Protein AF-A0A933JYC2-F1 (afdb_monomer)

Structure (mmCIF, N/CA/C/O backbone):
data_AF-A0A933JYC2-F1
#
_entry.id   AF-A0A933JYC2-F1
#
loop_
_atom_site.group_PDB
_atom_site.id
_atom_site.type_symbol
_atom_site.label_atom_id
_atom_site.label_alt_id
_atom_site.label_comp_id
_atom_site.label_asym_id
_atom_site.label_entity_id
_atom_site.label_seq_id
_atom_site.pdbx_PDB_ins_code
_atom_site.Cartn_x
_atom_site.Cartn_y
_atom_site.Cartn_z
_atom_site.occupancy
_atom_site.B_iso_or_equiv
_atom_site.auth_seq_id
_atom_site.auth_comp_id
_atom_site.auth_asym_id
_atom_site.auth_atom_id
_atom_site.pdbx_PDB_model_num
ATOM 1 N N . MET A 1 1 ? -39.445 -24.862 104.321 1.00 50.50 1 MET A N 1
ATOM 2 C CA . MET A 1 1 ? -39.604 -24.538 102.884 1.00 50.50 1 MET A CA 1
ATOM 3 C C . MET A 1 1 ? -39.993 -25.811 102.144 1.00 50.50 1 MET A C 1
ATOM 5 O O . MET A 1 1 ? -39.259 -26.783 102.239 1.00 50.50 1 MET A O 1
ATOM 9 N N . LYS A 1 2 ? -41.167 -25.860 101.496 1.00 53.47 2 LYS A N 1
ATOM 10 C CA . LYS A 1 2 ? -41.565 -27.018 100.673 1.00 53.47 2 LYS A CA 1
ATOM 11 C C . LYS A 1 2 ? -40.762 -26.990 99.362 1.00 53.47 2 LYS A C 1
ATOM 13 O O . LYS A 1 2 ? -40.695 -25.917 98.762 1.00 53.47 2 LYS A O 1
ATOM 18 N N . PRO A 1 3 ? -40.160 -28.108 98.917 1.00 58.06 3 PRO A N 1
ATOM 19 C CA . PRO A 1 3 ? -39.409 -28.131 97.672 1.00 58.06 3 PRO A CA 1
ATOM 20 C C . PRO A 1 3 ? -40.370 -27.879 96.510 1.00 58.06 3 PRO A C 1
ATOM 22 O O . PRO A 1 3 ? -41.393 -28.551 96.368 1.00 58.06 3 PRO A O 1
ATOM 25 N N . PHE A 1 4 ? -40.056 -26.869 95.705 1.00 58.75 4 PHE A N 1
ATOM 26 C CA . PHE A 1 4 ? -40.797 -26.561 94.491 1.00 58.75 4 PHE A CA 1
ATOM 27 C C . PHE A 1 4 ? -40.746 -27.797 93.577 1.00 58.75 4 PHE A C 1
ATOM 29 O O . PHE A 1 4 ? -39.669 -28.300 93.258 1.00 58.75 4 PHE A O 1
ATOM 36 N N . SER A 1 5 ? -41.905 -28.353 93.219 1.00 60.62 5 SER A N 1
ATOM 37 C CA . SER A 1 5 ? -41.978 -29.605 92.458 1.00 60.62 5 SER A CA 1
ATOM 38 C C . SER A 1 5 ? -41.395 -29.405 91.056 1.00 60.62 5 SER A C 1
ATOM 40 O O . SER A 1 5 ? -42.004 -28.752 90.209 1.00 60.62 5 SER A O 1
ATOM 42 N N . SER A 1 6 ? -40.228 -30.004 90.798 1.00 63.38 6 SER A N 1
ATOM 43 C CA . SER A 1 6 ? -39.510 -29.987 89.508 1.00 63.38 6 SER A CA 1
ATOM 44 C C . SER A 1 6 ? -40.408 -30.336 88.305 1.00 63.38 6 SER A C 1
ATOM 46 O O . SER A 1 6 ? -40.263 -29.782 87.214 1.00 63.38 6 SER A O 1
ATOM 48 N N . LYS A 1 7 ? -41.434 -31.171 88.520 1.00 69.00 7 LYS A N 1
ATOM 49 C CA . LYS A 1 7 ? -42.402 -31.556 87.482 1.00 69.00 7 LYS A CA 1
ATOM 50 C C . LYS A 1 7 ? -43.287 -30.393 87.016 1.00 69.00 7 LYS A C 1
ATOM 52 O O . LYS A 1 7 ? -43.691 -30.387 85.857 1.00 69.00 7 LYS A O 1
ATOM 57 N N . ILE A 1 8 ? -43.583 -29.429 87.891 1.00 71.31 8 ILE A N 1
ATOM 58 C CA . ILE A 1 8 ? -44.356 -28.223 87.548 1.00 71.31 8 ILE A CA 1
ATOM 59 C C . ILE A 1 8 ? -43.475 -27.251 86.755 1.00 71.31 8 ILE A C 1
ATOM 61 O O . ILE A 1 8 ? -43.919 -26.702 85.750 1.00 71.31 8 ILE A O 1
ATOM 65 N N . PHE A 1 9 ?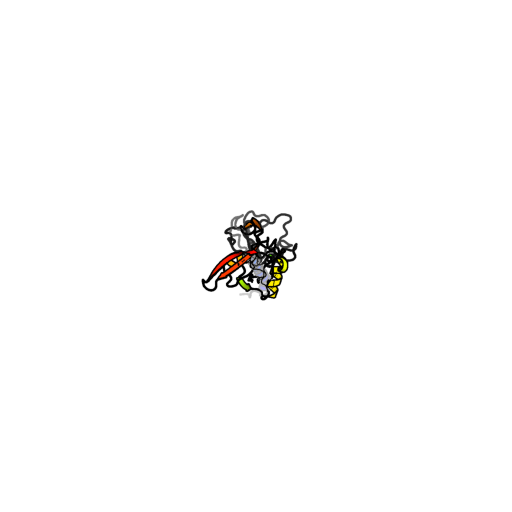 -42.207 -27.101 87.145 1.00 71.19 9 PHE A N 1
ATOM 66 C CA . PHE A 1 9 ? -41.263 -26.216 86.460 1.00 71.19 9 PHE A CA 1
ATOM 67 C C . PHE A 1 9 ? -41.015 -26.649 85.003 1.00 71.19 9 PHE A C 1
ATOM 69 O O . PHE A 1 9 ? -41.127 -25.839 84.088 1.00 71.19 9 PHE A O 1
ATOM 76 N N . ILE A 1 10 ? -40.781 -27.941 84.753 1.00 76.44 10 ILE A N 1
ATOM 77 C CA . ILE A 1 10 ? -40.519 -28.438 83.390 1.00 76.44 10 ILE A CA 1
ATOM 78 C C . ILE A 1 10 ? -41.773 -28.382 82.503 1.00 76.44 10 ILE A C 1
ATOM 80 O O . ILE A 1 10 ? -41.675 -28.035 81.331 1.00 76.44 10 ILE A O 1
ATOM 84 N N . LYS A 1 11 ? -42.957 -28.716 83.035 1.00 76.31 11 LYS A N 1
ATOM 85 C CA . LYS A 1 11 ? -44.181 -28.812 82.216 1.00 76.31 11 LYS A CA 1
ATOM 86 C C . LYS A 1 11 ? -44.870 -27.476 81.959 1.00 76.31 11 LYS A C 1
ATOM 88 O O . LYS A 1 11 ? -45.545 -27.351 80.946 1.00 76.31 11 LYS A O 1
ATOM 93 N N . ALA A 1 12 ? -44.736 -26.513 82.869 1.00 78.88 12 ALA A N 1
ATOM 94 C CA . ALA A 1 12 ? -45.420 -25.228 82.754 1.00 78.88 12 ALA A CA 1
ATOM 95 C C . ALA A 1 12 ? -44.452 -24.076 82.476 1.00 78.88 12 ALA A C 1
ATOM 97 O O . ALA A 1 12 ? -44.720 -23.252 81.610 1.00 78.88 12 ALA A O 1
ATOM 98 N N . PHE A 1 13 ? -43.319 -24.017 83.176 1.00 82.44 13 PHE A N 1
ATOM 99 C CA . PHE A 1 13 ? -42.435 -22.855 83.100 1.00 82.44 13 PHE A CA 1
ATOM 100 C C . PHE A 1 13 ? -41.524 -22.896 81.872 1.00 82.44 13 PHE A C 1
ATOM 102 O O . PHE A 1 13 ? -41.417 -21.904 81.160 1.00 82.44 13 PHE A O 1
ATOM 109 N N . LEU A 1 14 ? -40.920 -24.052 81.578 1.00 83.75 14 LEU A N 1
ATOM 110 C CA . LEU A 1 14 ? -40.011 -24.206 80.439 1.00 83.75 14 LEU A CA 1
ATOM 111 C C . LEU A 1 14 ? -40.657 -23.874 79.075 1.00 83.75 14 LEU A C 1
ATOM 113 O O . LEU A 1 14 ? -40.079 -23.058 78.364 1.00 83.75 14 LEU A O 1
ATOM 117 N N . PRO A 1 15 ? -41.841 -24.402 78.695 1.00 85.25 15 PRO A N 1
ATOM 118 C CA . PRO A 1 15 ? -42.437 -24.075 77.398 1.00 85.25 15 PRO A CA 1
ATOM 119 C C . PRO A 1 15 ? -42.874 -22.609 77.298 1.00 85.25 15 PRO A C 1
ATOM 121 O O . PRO A 1 15 ? -42.728 -22.007 76.237 1.00 85.25 15 PRO A O 1
ATOM 124 N N . VAL A 1 16 ? -43.352 -22.009 78.395 1.00 88.06 16 VAL A N 1
ATOM 125 C CA . VAL A 1 16 ? -43.723 -20.585 78.427 1.00 88.06 16 VAL A CA 1
ATOM 126 C C . VAL A 1 16 ? -42.484 -19.704 78.285 1.00 88.06 16 VAL A C 1
ATOM 128 O O . VAL A 1 16 ? -42.475 -18.778 77.480 1.00 88.06 16 VAL A O 1
ATOM 131 N N . PHE A 1 17 ? -41.408 -20.021 79.001 1.00 87.19 17 PHE A N 1
ATOM 132 C CA . PHE A 1 17 ? -40.146 -19.296 78.906 1.00 87.19 17 PHE A CA 1
ATOM 133 C C . PHE A 1 17 ? -39.508 -19.432 77.514 1.00 87.19 17 PHE A C 1
ATOM 135 O O . PHE A 1 17 ? -39.076 -18.437 76.937 1.00 87.19 17 PHE A O 1
ATOM 142 N N . SER A 1 18 ? -39.525 -20.631 76.924 1.00 84.44 18 SER A N 1
ATOM 143 C CA . SER A 1 18 ? -39.065 -20.856 75.549 1.00 84.44 18 SER A CA 1
ATOM 144 C C . SER A 1 18 ? -39.913 -20.111 74.516 1.00 84.44 18 SER A C 1
ATOM 146 O O . SER A 1 18 ? -39.350 -19.547 73.582 1.00 84.44 18 SER A O 1
ATOM 148 N N . ALA A 1 19 ? -41.238 -20.050 74.685 1.00 86.88 19 ALA A N 1
ATOM 149 C CA . ALA A 1 19 ? -42.113 -19.272 73.808 1.00 86.88 19 ALA A CA 1
ATOM 150 C C . ALA A 1 19 ? -41.833 -17.765 73.914 1.00 86.88 19 ALA A C 1
ATOM 152 O O . ALA A 1 19 ? -41.781 -17.084 72.895 1.00 86.88 19 ALA A O 1
ATOM 153 N N . ILE A 1 20 ? -41.578 -17.253 75.122 1.00 87.25 20 ILE A N 1
ATOM 154 C CA . ILE A 1 20 ? -41.205 -15.848 75.336 1.00 87.25 20 ILE A CA 1
ATOM 155 C C . ILE A 1 20 ? -39.861 -15.538 74.671 1.00 87.25 20 ILE A C 1
ATOM 157 O O . ILE A 1 20 ? -39.756 -14.534 73.974 1.00 87.25 20 ILE A O 1
ATOM 161 N N . ILE A 1 21 ? -38.854 -16.403 74.828 1.00 85.56 21 ILE A N 1
ATOM 162 C CA . ILE A 1 21 ? -37.547 -16.224 74.178 1.00 85.56 21 ILE A CA 1
ATOM 163 C C . ILE A 1 21 ? -37.672 -16.297 72.655 1.00 85.56 21 ILE A C 1
ATOM 165 O O . ILE A 1 21 ? -37.035 -15.512 71.963 1.00 85.56 21 ILE A O 1
ATOM 169 N N . LEU A 1 22 ? -38.497 -17.201 72.124 1.00 83.88 22 LEU A N 1
ATOM 170 C CA . LEU A 1 22 ? -38.708 -17.329 70.684 1.00 83.88 22 LEU A CA 1
ATOM 171 C C . LEU A 1 22 ? -39.403 -16.084 70.112 1.00 83.88 22 LEU A C 1
ATOM 173 O O . LEU A 1 22 ? -38.946 -15.532 69.118 1.00 83.88 22 LEU A O 1
ATOM 177 N N . VAL A 1 23 ? -40.467 -15.604 70.762 1.00 80.38 23 VAL A N 1
ATOM 178 C CA . VAL A 1 23 ? -41.211 -14.412 70.321 1.00 80.38 23 VAL A CA 1
ATOM 179 C C . VAL A 1 23 ? -40.364 -13.147 70.466 1.00 80.38 23 VAL A C 1
ATOM 181 O O . VAL A 1 23 ? -40.314 -12.340 69.539 1.00 80.38 23 VAL A O 1
ATOM 184 N N . ALA A 1 24 ? -39.642 -12.993 71.579 1.00 77.38 24 ALA A N 1
ATOM 185 C CA . ALA A 1 24 ? -38.707 -11.887 71.760 1.00 77.38 24 ALA A CA 1
ATOM 186 C C . ALA A 1 24 ? -37.550 -11.962 70.750 1.00 77.38 24 ALA A C 1
ATOM 188 O O . ALA A 1 24 ? -37.183 -10.950 70.166 1.00 77.38 24 ALA A O 1
ATOM 189 N N . GLY A 1 25 ? -37.015 -13.154 70.480 1.00 72.38 25 GLY A N 1
ATOM 190 C CA . GLY A 1 25 ? -35.945 -13.366 69.505 1.00 72.38 25 GLY A CA 1
ATOM 191 C C . GLY A 1 25 ? -36.355 -13.031 68.069 1.00 72.38 25 GLY A C 1
ATOM 192 O O . GLY A 1 25 ? -35.548 -12.475 67.333 1.00 72.38 25 GLY A O 1
ATOM 193 N N . ILE A 1 26 ? -37.609 -13.298 67.686 1.00 70.88 26 ILE A N 1
ATOM 194 C CA . ILE A 1 26 ? -38.154 -12.914 66.372 1.00 70.88 26 ILE A CA 1
ATOM 195 C C . ILE A 1 26 ? -38.390 -11.397 66.301 1.00 70.88 26 ILE A C 1
ATOM 197 O O . ILE A 1 26 ? -38.106 -10.790 65.274 1.00 70.88 26 ILE A O 1
ATOM 201 N N . ALA A 1 27 ? -38.844 -10.766 67.389 1.00 65.50 27 ALA A N 1
ATOM 202 C CA . ALA A 1 27 ? -39.024 -9.311 67.449 1.00 65.50 27 ALA A CA 1
ATOM 203 C C . ALA A 1 27 ? -37.691 -8.535 67.426 1.00 65.50 27 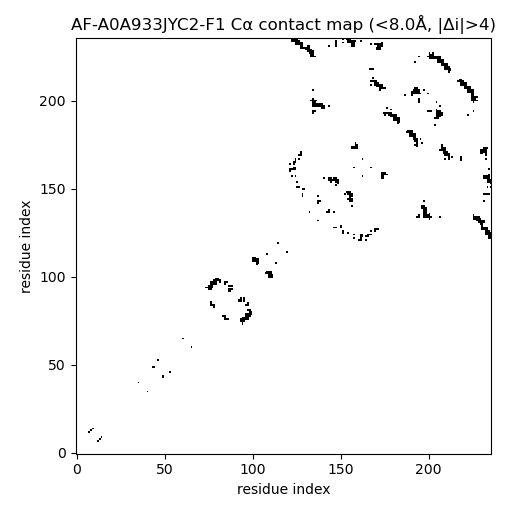ALA A C 1
ATOM 205 O O . ALA A 1 27 ? -37.642 -7.414 66.927 1.00 65.50 27 ALA A O 1
ATOM 206 N N . TYR A 1 28 ? -36.611 -9.138 67.934 1.00 64.62 28 TYR A N 1
ATOM 207 C CA . TYR A 1 28 ? -35.252 -8.581 67.924 1.00 64.62 28 TYR A CA 1
ATOM 208 C C . TYR A 1 28 ? -34.381 -9.068 66.761 1.00 64.62 28 TYR A C 1
ATOM 210 O O . TYR A 1 28 ? -33.219 -8.665 66.674 1.00 64.62 28 TYR A O 1
ATOM 218 N N . ALA A 1 29 ? -34.904 -9.894 65.848 1.00 58.06 29 ALA A N 1
ATOM 219 C CA . ALA A 1 29 ? -34.226 -10.248 64.605 1.00 58.06 29 ALA A CA 1
ATOM 220 C C . ALA A 1 29 ? -34.240 -9.046 63.640 1.00 58.06 29 ALA A C 1
ATOM 222 O O . ALA A 1 29 ? -34.976 -9.023 62.663 1.00 58.06 29 ALA A O 1
ATOM 223 N N . VAL A 1 30 ? -33.444 -8.033 64.000 1.00 64.56 30 VAL A N 1
ATOM 224 C CA . VAL A 1 30 ? -32.784 -6.981 63.213 1.00 64.56 30 VAL A CA 1
ATOM 225 C C . VAL A 1 30 ? -33.406 -6.727 61.839 1.00 64.56 30 VAL A C 1
ATOM 227 O O . VAL A 1 30 ? -32.770 -6.883 60.799 1.00 64.56 30 VAL A O 1
ATOM 230 N N . TRP A 1 31 ? -34.657 -6.275 61.835 1.00 66.50 31 TRP A N 1
ATOM 231 C CA . TRP A 1 31 ? -35.129 -5.465 60.727 1.00 66.50 31 TRP A CA 1
ATOM 232 C C . TRP A 1 31 ? -34.523 -4.076 60.907 1.00 66.50 31 TRP A C 1
ATOM 234 O O . TRP A 1 31 ? -34.954 -3.301 61.760 1.00 66.50 31 TRP A O 1
ATOM 244 N N . THR A 1 32 ? -33.464 -3.780 60.159 1.00 74.38 32 THR A N 1
ATOM 245 C CA . THR A 1 32 ? -32.956 -2.413 60.051 1.00 74.38 32 THR A CA 1
ATOM 246 C C . THR A 1 32 ? -33.899 -1.628 59.157 1.00 74.38 32 THR A C 1
ATOM 248 O O . THR A 1 32 ? -34.078 -1.980 57.989 1.00 74.38 32 THR A O 1
ATOM 251 N N . GLU A 1 33 ? -34.505 -0.576 59.698 1.00 72.06 33 GLU A N 1
ATOM 252 C CA . GLU A 1 33 ? -35.312 0.344 58.904 1.00 72.06 33 GLU A CA 1
ATOM 253 C C . GLU A 1 33 ? -34.458 0.983 57.793 1.00 72.06 33 GLU A C 1
ATOM 255 O O . GLU A 1 33 ? -33.259 1.209 57.997 1.00 72.06 33 GLU A O 1
ATOM 260 N N . PRO A 1 34 ? -35.041 1.267 56.614 1.00 77.88 34 PRO A N 1
ATOM 261 C CA . PRO A 1 34 ? -34.344 1.997 55.564 1.00 77.88 34 PRO A CA 1
ATOM 262 C C . PRO A 1 34 ? -33.800 3.326 56.097 1.00 77.88 34 PRO A C 1
ATOM 264 O O . PRO A 1 34 ? -34.526 4.105 56.710 1.00 77.88 34 PRO A O 1
ATOM 267 N N . THR A 1 35 ? -32.520 3.596 55.852 1.00 82.00 35 THR A N 1
ATOM 268 C CA . THR A 1 35 ? -31.850 4.816 56.325 1.00 82.00 35 THR A CA 1
ATOM 269 C C . THR A 1 35 ? -32.228 6.065 55.528 1.00 82.00 35 THR A C 1
ATOM 271 O O . THR A 1 35 ? -31.963 7.175 55.986 1.00 82.00 35 THR A O 1
ATOM 274 N N . ALA A 1 36 ? -32.860 5.904 54.362 1.00 86.94 36 ALA A N 1
ATOM 275 C CA . ALA A 1 36 ? -33.320 7.002 53.523 1.00 86.94 36 ALA A CA 1
ATOM 276 C C . ALA A 1 36 ? -34.843 7.140 53.497 1.00 86.94 36 ALA A C 1
ATOM 278 O O . ALA A 1 36 ? -35.601 6.171 53.517 1.00 86.94 36 ALA A O 1
ATOM 279 N N . ILE A 1 37 ? -35.280 8.396 53.407 1.00 83.88 37 ILE A N 1
ATOM 280 C CA . ILE A 1 37 ? -36.682 8.782 53.258 1.00 83.88 37 ILE A CA 1
ATOM 281 C C . ILE A 1 37 ? -37.104 8.465 51.813 1.00 83.88 37 ILE A C 1
ATOM 283 O O . ILE A 1 37 ? -36.442 8.965 50.901 1.00 83.88 37 ILE A O 1
ATOM 287 N N . PRO A 1 38 ? -38.180 7.692 51.556 1.00 79.88 38 PRO A N 1
ATOM 288 C CA . PRO A 1 38 ? -38.629 7.412 50.195 1.00 79.88 38 PRO A CA 1
ATOM 289 C C . PRO A 1 38 ? -38.859 8.698 49.384 1.00 79.88 38 PRO A C 1
ATOM 291 O O . PRO A 1 38 ? -39.467 9.637 49.907 1.00 79.88 38 PRO A O 1
ATOM 294 N N . PRO A 1 39 ? -38.417 8.757 48.112 1.00 79.56 39 PRO A N 1
ATOM 295 C CA . PRO A 1 39 ? -37.834 7.682 47.292 1.00 79.56 39 PRO A CA 1
ATOM 296 C C . PRO A 1 39 ? -36.290 7.551 47.366 1.00 79.56 39 PRO A C 1
ATOM 298 O O . PRO A 1 39 ? -35.690 6.979 46.458 1.00 79.56 39 PRO A O 1
ATOM 301 N N . GLY A 1 40 ? -35.632 8.121 48.378 1.00 79.31 40 GLY A N 1
ATOM 302 C CA . GLY A 1 40 ? -34.175 8.070 48.550 1.00 79.31 40 GLY A CA 1
ATOM 303 C C . GLY A 1 40 ? -33.620 6.649 48.707 1.00 79.31 40 GLY A C 1
ATOM 304 O O . GLY A 1 40 ? -34.328 5.749 49.149 1.00 79.31 40 GLY A O 1
ATOM 305 N N . ASP A 1 41 ? -32.356 6.463 48.315 1.00 78.38 41 ASP A N 1
ATOM 306 C CA . ASP A 1 41 ? -31.628 5.180 48.258 1.00 78.38 41 ASP A CA 1
ATOM 307 C C . ASP A 1 41 ? -32.321 4.059 47.462 1.00 78.38 41 ASP A C 1
ATOM 309 O O . ASP A 1 41 ? -32.018 2.875 47.627 1.00 78.38 41 ASP A O 1
ATOM 313 N N . ASN A 1 42 ? -33.227 4.409 46.546 1.00 82.62 42 ASN A N 1
ATOM 314 C CA . ASN A 1 42 ? -33.672 3.458 45.539 1.00 82.62 42 ASN A CA 1
ATOM 315 C C . ASN A 1 42 ? -32.491 3.044 44.656 1.00 82.62 42 ASN A C 1
ATOM 317 O O . ASN A 1 42 ? -31.633 3.853 44.302 1.00 82.62 42 ASN A O 1
ATOM 321 N N . VAL A 1 43 ? -32.488 1.776 44.253 1.00 79.56 43 VAL A N 1
ATOM 322 C CA . VAL A 1 43 ? -31.592 1.301 43.198 1.00 79.56 43 VAL A CA 1
ATOM 323 C C . VAL A 1 43 ? -31.879 2.108 41.930 1.00 79.56 43 VAL A C 1
ATOM 325 O O . VAL A 1 43 ? -33.049 2.353 41.617 1.00 79.56 43 VAL A O 1
ATOM 328 N N . ASP A 1 44 ? -30.829 2.514 41.211 1.00 81.06 44 ASP A N 1
ATOM 329 C CA . ASP A 1 44 ? -30.973 3.205 39.928 1.00 81.06 44 ASP A CA 1
ATOM 330 C C . ASP A 1 44 ? -31.953 2.456 39.019 1.00 81.06 44 ASP A C 1
ATOM 332 O O . ASP A 1 44 ? -31.976 1.220 38.963 1.00 81.06 44 ASP A O 1
ATOM 336 N N . ALA A 1 45 ? -32.783 3.221 38.304 1.00 83.25 45 ALA A N 1
ATOM 337 C CA . ALA A 1 45 ? -33.750 2.653 37.377 1.00 83.25 45 ALA A CA 1
ATOM 338 C C . ALA A 1 45 ? -33.029 1.717 36.391 1.00 83.25 45 ALA A C 1
ATOM 340 O O . ALA A 1 45 ? -31.979 2.099 35.881 1.00 83.25 45 ALA A O 1
ATOM 341 N N . PRO A 1 46 ? -33.572 0.528 36.074 1.00 84.62 46 PRO A N 1
ATOM 342 C CA . PRO A 1 46 ? -32.935 -0.408 35.156 1.00 84.62 46 PRO A CA 1
ATOM 343 C C . PRO A 1 46 ? -32.472 0.236 33.840 1.00 84.62 46 PRO A C 1
ATOM 345 O O . PRO A 1 46 ? -33.108 1.161 33.325 1.00 84.62 46 PRO A O 1
ATOM 348 N N . ILE A 1 47 ? -31.393 -0.301 33.257 1.00 83.19 47 ILE A N 1
ATOM 349 C CA . ILE A 1 47 ? -30.744 0.236 32.044 1.00 83.19 47 ILE A CA 1
ATOM 350 C C . ILE A 1 47 ? -31.692 0.404 30.838 1.00 83.19 47 ILE A C 1
ATOM 352 O O . ILE A 1 47 ? -31.393 1.165 29.926 1.00 83.19 47 ILE A O 1
ATOM 356 N N . ASN A 1 48 ? -32.842 -0.283 30.818 1.00 78.94 48 ASN A N 1
ATOM 357 C CA . ASN A 1 48 ? -33.845 -0.201 29.750 1.00 78.94 48 ASN A CA 1
ATOM 358 C C . ASN A 1 48 ? -34.924 0.881 29.953 1.00 78.94 48 ASN A C 1
ATOM 360 O O . ASN A 1 48 ? -35.780 1.020 29.080 1.00 78.94 48 ASN A O 1
ATOM 364 N N . ILE A 1 49 ? -34.938 1.590 31.088 1.00 82.50 49 ILE A N 1
ATOM 365 C CA . ILE A 1 49 ? -35.963 2.604 31.408 1.00 82.50 49 ILE A CA 1
ATOM 366 C C . ILE A 1 49 ? -35.408 3.905 32.007 1.00 82.50 49 ILE A C 1
ATOM 368 O O . ILE A 1 49 ? -36.123 4.905 32.033 1.00 82.50 49 ILE A O 1
ATOM 372 N N . GLY A 1 50 ? -34.166 3.920 32.500 1.00 81.88 50 GLY A N 1
ATOM 373 C CA . GLY A 1 50 ? -33.539 5.125 33.047 1.00 81.88 50 GLY A CA 1
ATOM 374 C C . GLY A 1 50 ? -32.957 6.050 31.971 1.00 81.88 50 GLY A C 1
ATOM 375 O O . GLY A 1 50 ? -32.454 5.586 30.952 1.00 81.88 50 GLY A O 1
ATOM 376 N N . THR A 1 51 ? -32.971 7.364 32.215 1.00 76.88 51 THR A N 1
ATOM 377 C CA . THR A 1 51 ? -32.297 8.374 31.366 1.00 76.88 51 THR A CA 1
ATOM 378 C C . THR A 1 51 ? -30.857 8.663 31.798 1.00 76.88 51 THR A C 1
ATOM 380 O O . THR A 1 51 ? -30.140 9.395 31.122 1.00 76.88 51 THR A O 1
ATOM 383 N N . THR A 1 52 ? -30.436 8.126 32.943 1.00 79.50 52 THR A N 1
ATOM 384 C CA . THR A 1 52 ? -29.086 8.290 33.487 1.00 79.50 52 THR A CA 1
ATOM 385 C C . THR A 1 52 ? -28.144 7.268 32.863 1.00 79.50 52 THR A C 1
ATOM 387 O O . THR A 1 52 ? -28.484 6.086 32.774 1.00 79.50 52 THR A O 1
ATOM 390 N N . SER A 1 53 ? -26.944 7.705 32.472 1.00 73.06 53 SER A N 1
ATOM 391 C CA . SER A 1 53 ? -25.889 6.812 31.988 1.00 73.06 53 SER A CA 1
ATOM 392 C C . SER A 1 53 ? -25.543 5.766 33.045 1.00 73.06 53 SER A C 1
ATOM 394 O O . SER A 1 53 ? -25.112 6.103 34.145 1.00 73.06 53 SER A O 1
ATOM 396 N N . GLN A 1 54 ? -25.704 4.494 32.694 1.00 71.50 54 GLN A N 1
ATOM 397 C CA . GLN A 1 54 ? -25.397 3.358 33.558 1.00 71.50 54 GLN A CA 1
ATOM 398 C C . GLN A 1 54 ? -24.280 2.518 32.950 1.00 71.50 54 GLN A C 1
ATOM 400 O O . GLN A 1 54 ? -24.242 2.286 31.742 1.00 71.50 54 GLN A O 1
ATOM 405 N N . TYR A 1 55 ? -23.394 2.016 33.806 1.00 68.81 55 TYR A N 1
ATOM 406 C CA . TYR A 1 55 ? -22.293 1.145 33.416 1.00 68.81 55 TYR A CA 1
ATOM 407 C C . TYR A 1 55 ? -22.535 -0.256 33.968 1.00 68.81 55 TYR A C 1
ATOM 409 O O . TYR A 1 55 ? -22.738 -0.438 35.169 1.00 68.81 55 TYR A O 1
ATOM 417 N N . LYS A 1 56 ? -22.470 -1.274 33.106 1.00 65.62 56 LYS A N 1
ATOM 418 C CA . LYS A 1 56 ? -22.446 -2.666 33.556 1.00 65.62 56 LYS A CA 1
ATOM 419 C C . LYS A 1 56 ? -20.995 -3.088 33.754 1.00 65.62 56 LYS A C 1
ATOM 421 O O . LYS A 1 56 ? -20.261 -3.246 32.789 1.00 65.62 56 LYS A O 1
ATOM 426 N N . SER A 1 57 ? -20.596 -3.322 35.003 1.00 55.25 57 SER A N 1
ATOM 427 C CA . SER A 1 57 ? -19.342 -4.028 35.285 1.00 55.25 57 SER A CA 1
ATOM 428 C C . SER A 1 57 ? -19.441 -5.460 34.730 1.00 55.25 57 SER A C 1
ATOM 430 O O . SER A 1 57 ? -20.360 -6.209 35.091 1.00 55.25 57 SER A O 1
ATOM 432 N N . GLY A 1 58 ? -18.557 -5.806 33.791 1.00 59.81 58 GLY A N 1
ATOM 433 C CA . GLY A 1 58 ? -18.569 -7.059 33.025 1.00 59.81 58 GLY A CA 1
ATOM 434 C C . GLY A 1 58 ? -19.130 -6.917 31.604 1.00 59.81 58 GLY A C 1
ATOM 435 O O . GLY A 1 58 ? -19.387 -5.820 31.122 1.00 59.81 58 GLY A O 1
ATOM 436 N N . ALA A 1 59 ? -19.316 -8.042 30.909 1.00 56.28 59 ALA A N 1
ATOM 437 C CA . ALA A 1 59 ? -19.889 -8.022 29.567 1.00 56.28 59 ALA A CA 1
ATOM 438 C C . ALA A 1 59 ? -21.383 -7.658 29.622 1.00 56.28 59 ALA A C 1
ATOM 440 O O . ALA A 1 59 ? -22.174 -8.344 30.275 1.00 56.28 59 ALA A O 1
ATOM 441 N N . LEU A 1 60 ? -21.780 -6.605 28.906 1.00 72.38 60 LEU A N 1
ATOM 442 C CA . LEU A 1 60 ?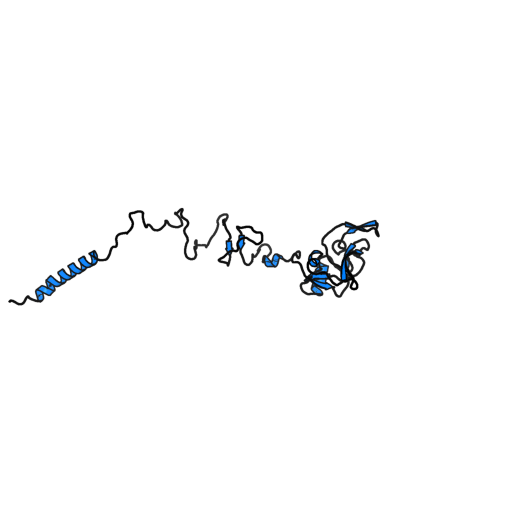 -23.180 -6.359 28.575 1.00 72.38 60 LEU A CA 1
ATOM 443 C C . LEU A 1 60 ? -23.519 -7.178 27.328 1.00 72.38 60 LEU A C 1
ATOM 445 O O . LEU A 1 60 ? -23.234 -6.775 26.205 1.00 72.38 60 LEU A O 1
ATOM 449 N N . GLY A 1 61 ? -24.093 -8.359 27.538 1.00 61.62 61 GLY A N 1
ATOM 450 C CA . GLY A 1 61 ? -24.663 -9.149 26.455 1.00 61.62 61 GLY A CA 1
ATOM 451 C C . GLY A 1 61 ? -26.130 -8.789 26.260 1.00 61.62 61 GLY A C 1
ATOM 452 O O . GLY A 1 61 ? -26.936 -9.004 27.161 1.00 61.62 61 GLY A O 1
ATOM 453 N N . ILE A 1 62 ? -26.504 -8.302 25.081 1.00 70.88 62 ILE A N 1
ATOM 454 C CA . ILE A 1 62 ? -27.890 -8.407 24.606 1.00 70.88 62 ILE A CA 1
ATOM 455 C C . ILE A 1 62 ? -27.983 -9.804 23.982 1.00 70.88 62 ILE A C 1
ATOM 457 O O . ILE A 1 62 ? -27.111 -10.133 23.196 1.00 70.88 62 ILE A O 1
ATOM 461 N N . GLY A 1 63 ? -28.929 -10.682 24.336 1.00 46.75 63 GLY A N 1
ATOM 462 C CA . GLY A 1 63 ? -28.963 -12.056 23.784 1.00 46.75 63 GLY A CA 1
ATOM 463 C C . GLY A 1 63 ? -28.879 -12.062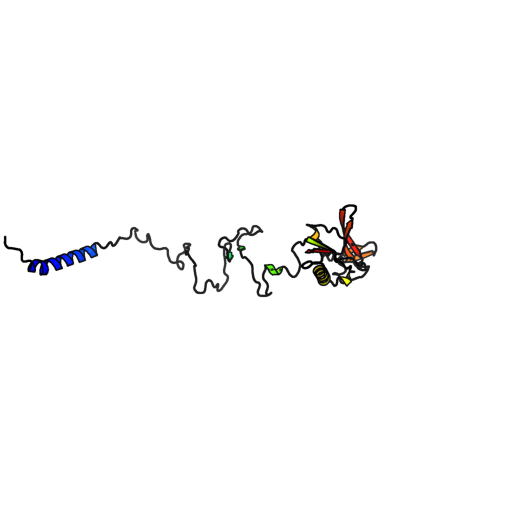 22.243 1.00 46.75 63 GLY A C 1
ATOM 464 O O . GLY A 1 63 ? -29.759 -11.517 21.588 1.00 46.75 63 GLY A O 1
ATOM 465 N N . GLY A 1 64 ? -27.798 -12.613 21.660 1.00 53.91 64 GLY A N 1
ATOM 466 C CA . GLY A 1 64 ? -27.386 -12.347 20.259 1.00 53.91 64 GLY A CA 1
ATOM 467 C C . GLY A 1 64 ? -26.270 -11.285 20.081 1.00 53.91 64 GLY A C 1
ATOM 468 O O . GLY A 1 64 ? -26.025 -10.830 18.966 1.00 53.91 64 GLY A O 1
ATOM 469 N N . ALA A 1 65 ? -25.614 -10.934 21.191 1.00 54.25 65 ALA A N 1
ATOM 470 C CA . ALA A 1 65 ? -24.542 -9.977 21.508 1.00 54.25 65 ALA A CA 1
ATOM 471 C C . ALA A 1 65 ? -24.799 -8.488 21.208 1.00 54.25 65 ALA A C 1
ATOM 473 O O . ALA A 1 65 ? -24.814 -7.673 22.125 1.00 54.25 65 ALA A O 1
ATOM 474 N N . LEU A 1 66 ? -24.991 -8.127 19.948 1.00 64.50 66 LEU A N 1
ATOM 475 C CA . LEU A 1 66 ? -25.289 -6.778 19.457 1.00 64.50 66 LEU A CA 1
ATOM 476 C C . LEU A 1 66 ? -25.658 -6.982 17.987 1.00 64.50 66 LEU A C 1
ATOM 478 O O . LEU A 1 66 ? -24.817 -7.370 17.178 1.00 64.50 66 LEU A O 1
ATOM 482 N N . ARG A 1 67 ? -26.931 -6.791 17.644 1.00 54.19 67 ARG A N 1
ATOM 483 C CA . ARG A 1 67 ? -27.444 -6.921 16.276 1.00 54.19 67 ARG A CA 1
ATOM 484 C C . ARG A 1 67 ? -28.231 -5.655 15.961 1.00 54.19 67 ARG A C 1
ATOM 486 O O . ARG A 1 67 ? -29.378 -5.522 16.375 1.00 54.19 67 ARG A O 1
ATOM 493 N N . GLY A 1 68 ? -27.588 -4.707 15.282 1.00 58.72 68 GLY A N 1
ATOM 494 C CA . GLY A 1 68 ? -28.262 -3.513 14.780 1.00 58.72 68 GLY A CA 1
ATOM 495 C C . GLY A 1 68 ? -29.237 -3.912 13.675 1.00 58.72 68 GLY A C 1
ATOM 496 O O . GLY A 1 68 ? -28.818 -4.446 12.655 1.00 58.72 68 GLY A O 1
ATOM 497 N N . TYR A 1 69 ? -30.536 -3.686 13.878 1.00 51.81 69 TYR A N 1
ATOM 498 C CA . TYR A 1 69 ? -31.547 -3.862 12.823 1.00 51.81 69 TYR A CA 1
ATOM 499 C C . TYR A 1 69 ? -31.524 -2.709 11.795 1.00 51.81 69 TYR A C 1
ATOM 501 O O . TYR A 1 69 ? -32.181 -2.784 10.763 1.00 51.81 69 TYR A O 1
ATOM 509 N N . SER A 1 70 ? -30.750 -1.656 12.078 1.00 62.69 70 SER A N 1
ATOM 510 C CA . SER A 1 7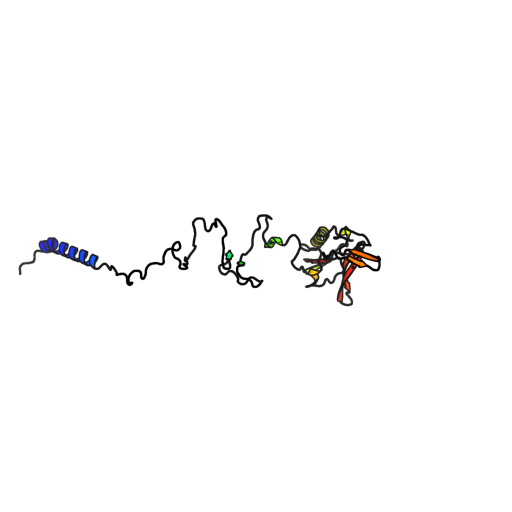0 ? -30.446 -0.507 11.220 1.00 62.69 70 SER A CA 1
ATOM 511 C C . SER A 1 70 ? -28.963 -0.135 11.427 1.00 62.69 70 SER A C 1
ATOM 513 O O . SER A 1 70 ? -28.138 -1.019 11.662 1.00 62.69 70 SER A O 1
ATOM 515 N N . ASN A 1 71 ? -28.600 1.146 11.385 1.00 61.47 71 ASN A N 1
ATOM 516 C CA . ASN A 1 71 ? -27.235 1.605 11.641 1.00 61.47 71 ASN A CA 1
ATOM 517 C C . ASN A 1 71 ? -26.831 1.408 13.112 1.00 61.47 71 ASN A C 1
ATOM 519 O O . ASN A 1 71 ? -27.599 1.715 14.023 1.00 61.47 71 ASN A O 1
ATOM 523 N N . ALA A 1 72 ? -25.598 0.957 13.338 1.00 75.00 72 ALA A N 1
ATOM 524 C CA . ALA A 1 72 ? -24.918 1.109 14.619 1.00 75.00 72 ALA A CA 1
ATOM 525 C C . ALA A 1 72 ? -24.085 2.395 14.560 1.00 75.00 72 ALA A C 1
ATOM 527 O O . ALA A 1 72 ? -23.238 2.531 13.677 1.00 75.00 72 ALA A O 1
ATOM 528 N N . ILE A 1 73 ? -24.352 3.340 15.462 1.00 74.31 73 ILE A N 1
ATOM 529 C CA . ILE A 1 73 ? -23.637 4.617 15.549 1.00 74.31 73 ILE A CA 1
ATOM 530 C C . ILE A 1 73 ? -22.838 4.616 16.848 1.00 74.31 73 ILE A C 1
ATOM 532 O O . ILE A 1 73 ? -23.377 4.307 17.909 1.00 74.31 73 ILE A O 1
ATOM 536 N N . PHE A 1 74 ? -21.555 4.947 16.739 1.00 82.38 74 PHE A N 1
ATOM 537 C CA . PHE A 1 74 ? -20.652 5.135 17.866 1.00 82.38 74 PHE A CA 1
ATOM 538 C C . PHE A 1 74 ? -20.146 6.578 17.810 1.00 82.38 74 PHE A C 1
ATOM 540 O O . PHE A 1 74 ? -19.507 6.960 16.833 1.00 82.38 74 PHE A O 1
ATOM 547 N N . ASP A 1 75 ? -20.434 7.374 18.842 1.00 75.62 75 ASP A N 1
ATOM 548 C CA . ASP A 1 75 ? -20.047 8.797 18.908 1.00 75.62 75 ASP A CA 1
ATOM 549 C C . ASP A 1 75 ? -18.556 9.011 19.231 1.00 75.62 75 ASP A C 1
ATOM 551 O O . ASP A 1 75 ? -18.086 10.144 19.295 1.00 75.62 75 ASP A O 1
ATOM 555 N N . GLY A 1 76 ? -17.815 7.924 19.460 1.00 79.31 76 GLY A N 1
ATOM 556 C CA . GLY A 1 76 ? -16.390 7.928 19.773 1.00 79.31 76 GLY A CA 1
ATOM 557 C C . GLY A 1 76 ? -15.659 6.753 19.131 1.00 79.31 76 GLY A C 1
ATOM 558 O O . GLY A 1 76 ? -16.199 6.049 18.278 1.00 79.31 76 GLY A O 1
ATOM 559 N N . ASN A 1 77 ? -14.409 6.533 19.541 1.00 80.69 77 ASN A N 1
ATOM 560 C CA . ASN A 1 77 ? -13.586 5.483 18.945 1.00 80.69 77 ASN A CA 1
ATOM 561 C C . ASN A 1 77 ? -14.074 4.082 19.332 1.00 80.69 77 ASN A C 1
ATOM 563 O O . ASN A 1 77 ? -14.407 3.817 20.488 1.00 80.69 77 ASN A O 1
ATOM 567 N N . VAL A 1 78 ? -14.032 3.165 18.369 1.00 86.62 78 VAL A N 1
ATOM 568 C CA . VAL A 1 78 ? -14.354 1.747 18.551 1.00 86.62 78 VAL A CA 1
ATOM 569 C C . VAL A 1 78 ? -13.057 0.948 18.569 1.00 86.62 78 VAL A C 1
ATOM 571 O O . VAL A 1 78 ? -12.315 0.962 17.593 1.00 86.62 78 VAL A O 1
ATOM 574 N N . GLY A 1 79 ? -12.790 0.231 19.662 1.00 85.62 79 GLY A N 1
ATOM 575 C CA . GLY A 1 79 ? -11.689 -0.731 19.741 1.00 85.62 79 GLY A CA 1
ATOM 576 C C . GLY A 1 79 ? -12.177 -2.152 19.510 1.00 85.62 79 GLY A C 1
ATOM 577 O O . GLY A 1 79 ? -13.124 -2.590 20.167 1.00 85.62 79 GLY A O 1
ATOM 578 N N . ILE A 1 80 ? -11.520 -2.897 18.621 1.00 86.62 80 ILE A N 1
ATOM 579 C CA . ILE A 1 80 ? -11.758 -4.339 18.459 1.00 86.62 80 ILE A CA 1
ATOM 580 C C . ILE A 1 80 ? -10.459 -5.078 18.769 1.00 86.62 80 ILE A C 1
ATOM 582 O O . ILE A 1 80 ? -9.472 -4.950 18.052 1.00 86.62 80 ILE A O 1
ATOM 586 N N . GLY A 1 81 ? -10.462 -5.852 19.857 1.00 81.56 81 GLY A N 1
ATOM 587 C CA . GLY A 1 81 ? -9.255 -6.517 20.365 1.00 81.56 81 GLY A CA 1
ATOM 588 C C . GLY A 1 81 ? -8.341 -5.611 21.199 1.00 81.56 81 GLY A C 1
ATOM 589 O O . GLY A 1 81 ? -7.257 -6.037 21.581 1.00 81.56 81 GLY A O 1
ATOM 590 N N . THR A 1 82 ? -8.785 -4.392 21.518 1.00 79.69 82 THR A N 1
ATOM 591 C CA . THR A 1 82 ? -8.098 -3.440 22.400 1.00 79.69 82 THR A CA 1
ATOM 592 C C . THR A 1 82 ? -9.087 -2.813 23.383 1.00 79.69 82 THR A C 1
ATOM 594 O O . THR A 1 82 ? -10.248 -2.586 23.043 1.00 79.69 82 THR A O 1
ATOM 597 N N . THR A 1 83 ? -8.638 -2.540 24.609 1.00 80.81 83 THR A N 1
ATOM 598 C CA . THR A 1 83 ? -9.406 -1.806 25.634 1.00 80.81 83 THR A CA 1
ATOM 599 C C . THR A 1 83 ? -9.091 -0.312 25.647 1.00 80.81 83 THR A C 1
ATOM 601 O O . THR A 1 83 ? -9.780 0.454 26.318 1.00 80.81 83 THR A O 1
ATOM 604 N N . THR A 1 84 ? -8.074 0.113 24.895 1.00 82.88 84 THR A N 1
ATOM 605 C CA . THR A 1 84 ? -7.633 1.506 24.780 1.00 82.88 84 THR A CA 1
ATOM 606 C C . THR A 1 84 ? -7.509 1.868 23.299 1.00 82.88 84 THR A C 1
ATOM 608 O O . THR A 1 84 ? -6.399 1.843 22.762 1.00 82.88 84 THR A O 1
ATOM 611 N N . PRO A 1 85 ? -8.631 2.153 22.611 1.00 82.88 85 PRO A N 1
ATOM 612 C CA . PRO A 1 85 ? -8.605 2.569 21.215 1.00 82.88 85 PRO A CA 1
ATOM 613 C C . PRO A 1 85 ? -7.799 3.862 21.086 1.00 82.88 85 PRO A C 1
ATOM 615 O O . PRO A 1 85 ? -8.047 4.832 21.809 1.00 82.88 85 PRO A O 1
ATOM 618 N N . THR A 1 86 ? -6.833 3.883 20.178 1.00 79.69 86 THR A N 1
ATOM 619 C CA . THR A 1 86 ? -5.973 5.048 19.965 1.00 79.69 86 THR A CA 1
ATOM 620 C C . THR A 1 86 ? -6.773 6.253 19.461 1.00 79.69 86 THR A C 1
ATOM 622 O O . THR A 1 86 ? -7.674 6.140 18.627 1.00 79.69 86 THR A O 1
ATOM 625 N N . SER A 1 87 ? -6.472 7.429 20.018 1.00 72.50 87 SER A N 1
ATOM 626 C CA . SER A 1 87 ? -7.060 8.717 19.640 1.00 72.50 87 SER A CA 1
ATOM 627 C C . SER A 1 87 ? -6.026 9.837 19.791 1.00 72.50 87 SER A C 1
ATOM 629 O O . SER A 1 87 ? -5.396 9.900 20.850 1.00 72.50 87 SER A O 1
ATOM 631 N N . PRO A 1 88 ? -5.876 10.751 18.814 1.00 69.19 88 PRO A N 1
ATOM 632 C CA . PRO A 1 88 ? -6.505 10.737 17.489 1.00 69.19 88 PRO A CA 1
ATOM 633 C C . PRO A 1 88 ? -5.882 9.674 16.565 1.00 69.19 88 PRO A C 1
ATOM 635 O O . PRO A 1 88 ? -4.817 9.132 16.858 1.00 69.19 88 PRO A O 1
ATOM 638 N N . ALA A 1 89 ? -6.523 9.391 15.429 1.00 67.62 89 ALA A N 1
ATOM 639 C CA . ALA A 1 89 ? -5.887 8.629 14.353 1.00 67.62 89 ALA A CA 1
ATOM 640 C C . ALA A 1 89 ? -4.635 9.373 13.846 1.00 67.62 89 ALA A C 1
ATOM 642 O O . ALA A 1 89 ? -4.504 10.578 14.078 1.00 67.62 89 ALA A O 1
ATOM 643 N N . PRO A 1 90 ? -3.727 8.714 13.099 1.00 75.19 90 PRO A N 1
ATOM 644 C CA . PRO A 1 90 ? -2.524 9.361 12.559 1.00 75.19 90 PRO A CA 1
ATOM 645 C C . PRO A 1 90 ? -2.783 10.639 11.737 1.00 75.19 90 PRO A C 1
ATOM 647 O O . PRO A 1 90 ? -1.888 11.461 11.574 1.00 75.19 90 PRO A O 1
ATOM 650 N N . ASN A 1 91 ? -4.004 10.829 11.232 1.00 74.62 91 ASN A N 1
ATOM 651 C CA . ASN A 1 91 ? -4.456 12.026 10.518 1.00 74.62 91 ASN A CA 1
ATOM 652 C C . ASN A 1 91 ? -5.019 13.141 11.433 1.00 74.62 91 ASN A C 1
ATOM 654 O O . ASN A 1 91 ? -5.568 14.123 10.931 1.00 74.62 91 ASN A O 1
ATOM 658 N N . GLY A 1 92 ? -4.935 12.992 12.757 1.00 79.31 92 GLY A N 1
ATOM 659 C CA . GLY A 1 92 ? -5.415 13.965 13.741 1.00 79.31 92 GLY A CA 1
ATOM 660 C C . GLY A 1 92 ? -6.930 13.970 13.976 1.00 79.31 92 GLY A C 1
ATOM 661 O O . GLY A 1 92 ? -7.410 14.830 14.709 1.00 79.31 92 GLY A O 1
ATOM 662 N N . GLN A 1 93 ? -7.689 13.041 13.384 1.00 78.38 93 GLN A N 1
ATOM 663 C CA . GLN A 1 93 ? -9.151 12.979 13.519 1.00 78.38 93 GLN A CA 1
ATOM 664 C C . GLN A 1 93 ? -9.591 12.031 14.651 1.00 78.38 93 GLN A C 1
ATOM 666 O O . GLN A 1 93 ? -8.883 11.080 14.993 1.00 78.38 93 GLN A O 1
ATOM 671 N N . GLY A 1 94 ? -10.764 12.292 15.237 1.00 77.94 94 GLY A N 1
ATOM 672 C CA . GLY A 1 94 ? -11.451 11.388 16.173 1.00 77.94 94 GLY A CA 1
ATOM 673 C C . GLY A 1 94 ? -12.431 10.439 15.469 1.00 77.94 94 GLY A C 1
ATOM 674 O O . GLY A 1 94 ? -12.534 10.450 14.246 1.00 77.94 94 GLY A O 1
ATOM 675 N N . ASN A 1 95 ? -13.184 9.660 16.249 1.00 80.75 95 ASN A N 1
ATOM 676 C CA . ASN A 1 95 ? -14.229 8.726 15.793 1.00 80.75 95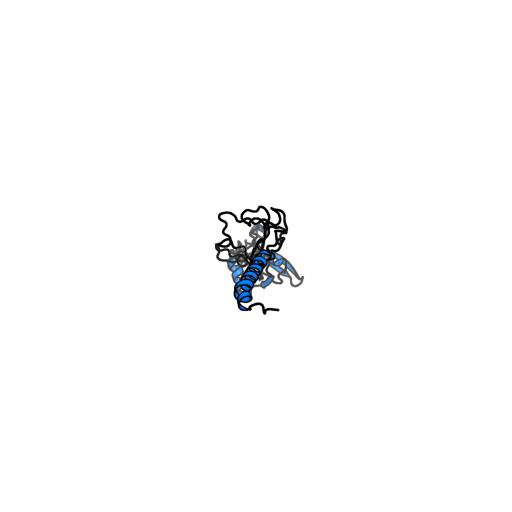 ASN A CA 1
ATOM 677 C C . ASN A 1 95 ? -13.693 7.595 14.902 1.00 80.75 95 ASN A C 1
ATOM 679 O O . ASN A 1 95 ? -14.239 7.282 13.844 1.00 80.75 95 ASN A O 1
ATOM 683 N N . ASN A 1 96 ? -12.592 6.989 15.345 1.00 81.12 96 ASN A N 1
ATOM 684 C CA . ASN A 1 96 ? -11.862 5.968 14.603 1.00 81.12 96 ASN A CA 1
ATOM 685 C C . ASN A 1 96 ? -12.276 4.550 14.993 1.00 81.12 96 ASN A C 1
ATOM 687 O O . ASN A 1 96 ? -12.755 4.295 16.096 1.00 81.12 96 ASN A O 1
ATOM 691 N N . VAL A 1 97 ? -11.999 3.611 14.093 1.00 87.81 97 VAL A N 1
ATOM 692 C CA . VAL A 1 97 ? -12.076 2.174 14.356 1.00 87.81 97 VAL A CA 1
ATOM 693 C C . VAL A 1 97 ? -10.641 1.656 14.480 1.00 87.81 97 VAL A C 1
ATOM 695 O O . VAL A 1 97 ? -9.924 1.602 13.483 1.00 87.81 97 VAL A O 1
ATOM 698 N N . ASP A 1 98 ? -10.215 1.336 15.706 1.00 84.56 98 ASP A N 1
ATOM 699 C CA . ASP A 1 98 ? -8.881 0.808 16.023 1.00 84.56 98 ASP A CA 1
ATOM 700 C C . ASP A 1 98 ? -8.934 -0.721 16.099 1.00 84.56 98 ASP A C 1
ATOM 702 O O . ASP A 1 98 ? -9.567 -1.312 16.986 1.00 84.56 98 ASP A O 1
ATOM 706 N N . VAL A 1 99 ? -8.326 -1.356 15.100 1.00 87.88 99 VAL A N 1
ATOM 707 C CA . VAL A 1 99 ? -8.387 -2.797 14.852 1.00 87.88 99 VAL A CA 1
ATOM 708 C C . VAL A 1 99 ? -7.043 -3.279 14.322 1.00 87.88 99 VAL A C 1
ATOM 710 O O . VAL A 1 99 ? -6.354 -2.551 13.613 1.00 87.88 99 VAL A O 1
ATOM 713 N N . ASN A 1 100 ? -6.688 -4.531 14.618 1.00 85.50 100 ASN A N 1
ATOM 714 C CA . ASN A 1 100 ? -5.438 -5.122 14.131 1.00 85.50 100 ASN A CA 1
ATOM 715 C C . ASN A 1 100 ? -5.413 -5.282 12.596 1.00 85.50 100 ASN A C 1
ATOM 717 O O . ASN A 1 100 ? -4.403 -4.991 11.965 1.00 85.50 100 ASN A O 1
ATOM 721 N N . ASP A 1 101 ? -6.511 -5.760 11.998 1.00 86.56 101 ASP A N 1
ATOM 722 C CA . ASP A 1 101 ? -6.678 -5.887 10.543 1.00 86.56 101 ASP A CA 1
ATOM 723 C C . ASP A 1 101 ? -8.171 -6.008 10.181 1.00 86.56 101 ASP A C 1
ATOM 725 O O . ASP A 1 101 ? -9.007 -6.334 11.031 1.00 86.56 101 ASP A O 1
ATOM 729 N N . VAL A 1 102 ? -8.510 -5.783 8.910 1.00 91.75 102 VAL A N 1
ATOM 730 C CA . VAL A 1 102 ? -9.869 -5.890 8.364 1.00 91.75 102 VAL A CA 1
ATOM 731 C C . VAL A 1 102 ? -9.879 -6.855 7.182 1.00 91.75 102 VAL A C 1
ATOM 733 O O . VAL A 1 102 ? -9.285 -6.585 6.145 1.00 91.75 102 VAL A O 1
ATOM 736 N N . TYR A 1 103 ? -10.607 -7.968 7.294 1.00 89.50 103 TYR A N 1
ATOM 737 C CA . TYR A 1 103 ? -10.808 -8.885 6.168 1.00 89.50 103 TYR A CA 1
ATOM 738 C C . TYR A 1 103 ? -11.913 -8.391 5.228 1.00 89.50 103 TYR A C 1
ATOM 740 O O . TYR A 1 103 ? -13.079 -8.273 5.622 1.00 89.50 103 TYR A O 1
ATOM 748 N N . ILE A 1 104 ? -11.578 -8.163 3.960 1.00 92.88 104 ILE A N 1
ATOM 749 C CA . ILE A 1 104 ? -12.500 -7.670 2.935 1.00 92.88 104 ILE A CA 1
ATOM 750 C C . ILE A 1 104 ? -12.977 -8.851 2.090 1.00 92.88 104 ILE A C 1
ATOM 752 O O . ILE A 1 104 ? -12.360 -9.251 1.102 1.00 92.88 104 ILE A O 1
ATOM 756 N N . ARG A 1 105 ? -14.127 -9.409 2.482 1.00 89.69 105 ARG A N 1
ATOM 757 C CA . ARG A 1 105 ? -14.705 -10.621 1.873 1.00 89.69 105 ARG A CA 1
ATOM 758 C C . ARG A 1 105 ? -14.895 -10.537 0.360 1.00 89.69 105 ARG A C 1
ATOM 760 O O . ARG A 1 105 ? -14.680 -11.537 -0.312 1.00 89.69 105 ARG A O 1
ATOM 767 N N . SER A 1 106 ? -15.277 -9.377 -0.176 1.00 90.12 106 SER A N 1
ATOM 768 C CA . SER A 1 106 ? -15.541 -9.208 -1.615 1.00 90.12 106 SER A CA 1
ATOM 769 C C . SER A 1 106 ? -14.318 -9.467 -2.496 1.00 90.12 106 SER A C 1
ATOM 771 O O . SER A 1 106 ? -14.475 -9.793 -3.667 1.00 90.12 106 SER A O 1
ATOM 773 N N . ILE A 1 107 ? -13.115 -9.346 -1.935 1.00 83.62 107 ILE A N 1
ATOM 774 C CA . ILE A 1 107 ? -11.843 -9.573 -2.630 1.00 83.62 107 ILE A CA 1
ATOM 775 C C . ILE A 1 107 ? -11.012 -10.694 -1.993 1.00 83.62 107 ILE A C 1
ATOM 777 O O . ILE A 1 107 ? -9.902 -10.959 -2.443 1.00 83.62 107 ILE A O 1
ATOM 781 N N . GLY A 1 108 ? -11.528 -11.336 -0.941 1.00 87.50 108 GLY A N 1
ATOM 782 C CA . GLY A 1 108 ? -10.890 -12.469 -0.274 1.00 87.50 108 GLY A CA 1
ATOM 783 C C . GLY A 1 108 ? -9.552 -12.166 0.409 1.00 87.50 108 GLY A C 1
ATOM 784 O O . GLY A 1 108 ? -8.757 -13.088 0.566 1.00 87.50 108 GLY A O 1
ATOM 785 N N . LYS A 1 109 ? -9.292 -10.912 0.799 1.00 87.25 109 LYS A N 1
ATOM 786 C CA . LYS A 1 109 ? -7.994 -10.461 1.330 1.00 87.25 109 LYS A CA 1
ATOM 787 C C . LYS A 1 109 ? -8.124 -9.695 2.638 1.00 87.25 109 LYS A C 1
ATOM 789 O O . LYS A 1 109 ? -9.138 -9.032 2.875 1.00 87.25 109 LYS A O 1
ATOM 794 N N . TRP A 1 110 ? -7.076 -9.739 3.450 1.00 90.06 110 TRP A N 1
ATOM 795 C CA . TRP A 1 110 ? -6.885 -8.805 4.558 1.00 90.06 110 TRP A CA 1
ATOM 796 C C . TRP A 1 110 ? -6.541 -7.398 4.044 1.00 90.06 110 TRP A C 1
ATOM 798 O O . TRP A 1 110 ? -6.008 -7.243 2.943 1.00 90.06 110 TRP A O 1
ATOM 808 N N . ALA A 1 111 ? -6.840 -6.351 4.815 1.00 87.38 111 ALA A N 1
ATOM 809 C CA . ALA A 1 111 ? -6.524 -4.978 4.428 1.00 87.38 111 ALA A CA 1
ATOM 810 C C . ALA A 1 111 ? -5.005 -4.769 4.346 1.00 87.38 111 ALA A C 1
ATOM 812 O O . ALA A 1 111 ? -4.530 -4.058 3.463 1.00 87.38 111 ALA A O 1
ATOM 813 N N . SER A 1 112 ? -4.230 -5.462 5.181 1.00 83.31 112 SER A N 1
ATOM 814 C CA . SER A 1 112 ? -2.766 -5.534 5.059 1.00 83.31 112 SER A CA 1
ATOM 815 C C . SER A 1 112 ? -2.287 -6.128 3.717 1.00 83.31 112 SER A C 1
ATOM 817 O O . SER A 1 112 ? -1.253 -5.725 3.174 1.00 83.31 112 SER A O 1
ATOM 819 N N . GLU A 1 113 ? -3.072 -7.026 3.116 1.00 81.31 113 GLU A N 1
ATOM 820 C CA . GLU A 1 113 ? -2.802 -7.677 1.825 1.00 81.31 113 GLU A CA 1
ATOM 821 C C . GLU A 1 113 ? -3.322 -6.878 0.615 1.00 81.31 113 GLU A C 1
ATOM 823 O O . GLU A 1 113 ? -3.069 -7.245 -0.540 1.00 81.31 113 GLU A O 1
ATOM 828 N N . LEU A 1 114 ? -4.026 -5.761 0.844 1.00 77.31 114 LEU A N 1
ATOM 829 C CA . LEU A 1 114 ? -4.444 -4.840 -0.220 1.00 77.31 114 LEU A CA 1
ATOM 830 C C . LEU A 1 114 ? -3.271 -4.152 -0.927 1.00 77.31 114 LEU A C 1
ATOM 832 O O . LEU A 1 114 ? -3.465 -3.539 -1.974 1.00 77.31 114 LEU A O 1
ATOM 836 N N . SER A 1 115 ? -2.048 -4.294 -0.420 1.00 66.75 115 SER A N 1
ATOM 837 C CA . SER A 1 115 ? -0.823 -3.764 -1.031 1.00 66.75 115 SER A CA 1
ATOM 838 C C . SER A 1 115 ? -0.446 -4.397 -2.389 1.00 66.75 115 SER A C 1
ATOM 840 O O . SER A 1 115 ? 0.613 -4.101 -2.943 1.00 66.75 115 SER A O 1
ATOM 842 N N . GLY A 1 116 ? -1.311 -5.228 -2.980 1.00 57.56 116 GLY A N 1
ATOM 843 C CA . GLY A 1 116 ? -1.079 -5.923 -4.246 1.00 57.56 116 GLY A CA 1
ATOM 844 C C . GLY A 1 116 ? -2.026 -5.512 -5.374 1.00 57.56 116 GLY A C 1
ATOM 845 O O . GLY A 1 116 ? -2.967 -6.250 -5.657 1.00 57.56 116 GLY A O 1
ATOM 846 N N . ALA A 1 117 ? -1.730 -4.381 -6.025 1.00 46.53 117 ALA A N 1
ATOM 847 C CA . ALA A 1 117 ? -2.005 -4.124 -7.455 1.00 46.53 117 ALA A CA 1
ATOM 848 C C . ALA A 1 117 ? -1.256 -2.885 -8.007 1.00 46.53 117 ALA A C 1
ATOM 850 O O . ALA A 1 117 ? -1.093 -2.756 -9.215 1.00 46.53 117 ALA A O 1
ATOM 851 N N . GLY A 1 118 ? -0.737 -2.004 -7.143 1.00 46.69 118 GLY A N 1
ATOM 852 C CA . GLY A 1 118 ? 0.182 -0.925 -7.517 1.00 46.69 118 GLY A CA 1
ATOM 853 C C . GLY A 1 118 ? 1.005 -0.515 -6.300 1.00 46.69 118 GLY A C 1
ATOM 854 O O . GLY A 1 118 ? 0.464 0.033 -5.349 1.00 46.69 118 GLY A O 1
ATOM 855 N N . GLY A 1 119 ? 2.292 -0.865 -6.274 1.00 48.56 119 GLY A N 1
ATOM 856 C CA . GLY A 1 119 ? 3.144 -0.706 -5.093 1.00 48.56 119 GLY A CA 1
ATOM 857 C C . GLY A 1 119 ? 3.284 0.750 -4.636 1.00 48.56 119 GLY A C 1
ATOM 858 O O . GLY A 1 119 ? 4.045 1.508 -5.235 1.00 48.56 119 GLY A O 1
ATOM 859 N N . SER A 1 120 ? 2.601 1.104 -3.545 1.00 54.44 120 SER A N 1
ATOM 860 C CA . SER A 1 120 ? 2.695 2.408 -2.864 1.00 54.44 120 SER A CA 1
ATOM 861 C C . SER A 1 120 ? 3.371 2.325 -1.488 1.00 54.44 120 SER A C 1
ATOM 863 O O . SER A 1 120 ? 3.150 3.175 -0.633 1.00 54.44 120 SER A O 1
ATOM 865 N N . GLY A 1 121 ? 4.226 1.324 -1.272 1.00 64.75 121 GLY A N 1
ATOM 866 C CA . GLY A 1 121 ? 5.331 1.455 -0.323 1.00 64.75 121 GLY A CA 1
ATOM 867 C C . GLY A 1 121 ? 6.564 1.909 -1.096 1.00 64.75 121 GLY A C 1
ATOM 868 O O . GLY A 1 121 ? 6.869 1.306 -2.125 1.00 64.75 121 GLY A O 1
ATOM 869 N N . LEU A 1 122 ? 7.244 2.963 -0.637 1.00 72.31 122 LEU A N 1
ATOM 870 C CA . LEU A 1 122 ? 8.564 3.327 -1.158 1.00 72.31 122 LEU A CA 1
ATOM 871 C C . LEU A 1 122 ? 9.489 2.117 -0.998 1.00 72.31 122 LEU A C 1
ATOM 873 O O . LEU A 1 122 ? 9.703 1.654 0.125 1.00 72.31 122 LEU A O 1
ATOM 877 N N . ARG A 1 123 ? 10.001 1.581 -2.105 1.00 85.69 123 ARG A N 1
ATOM 878 C CA . ARG A 1 123 ? 10.933 0.448 -2.086 1.00 85.69 123 ARG A CA 1
ATOM 879 C C . ARG A 1 123 ? 12.367 0.941 -2.186 1.00 85.69 123 ARG A C 1
ATOM 881 O O . ARG A 1 123 ? 12.618 2.034 -2.691 1.00 85.69 123 ARG A O 1
ATOM 888 N N . LYS A 1 124 ? 13.322 0.149 -1.704 1.00 91.44 124 LYS A N 1
ATOM 889 C CA . LYS A 1 124 ? 14.742 0.514 -1.774 1.00 91.44 124 LYS A CA 1
ATOM 890 C C . LYS A 1 124 ? 15.357 -0.090 -3.023 1.00 91.44 124 LYS A C 1
ATOM 892 O O . LYS A 1 124 ? 15.010 -1.199 -3.412 1.00 91.44 124 LYS A O 1
ATOM 897 N N . PHE A 1 125 ? 16.287 0.629 -3.644 1.00 94.31 125 PHE A N 1
ATOM 898 C CA . PHE A 1 125 ? 17.072 0.081 -4.744 1.00 94.31 125 PHE A CA 1
ATOM 899 C C . PHE A 1 125 ? 17.860 -1.150 -4.270 1.00 94.31 125 PHE A C 1
ATOM 901 O O . PHE A 1 125 ? 18.628 -1.051 -3.313 1.00 94.31 125 PHE A O 1
ATOM 908 N N . VAL A 1 126 ? 17.665 -2.292 -4.935 1.00 95.81 126 VAL A N 1
ATOM 909 C CA . VAL A 1 126 ? 18.345 -3.561 -4.604 1.00 95.81 126 VAL A CA 1
ATOM 910 C C . VAL A 1 126 ? 19.387 -3.973 -5.642 1.00 95.81 126 VAL A C 1
ATOM 912 O O . VAL A 1 126 ? 20.317 -4.705 -5.313 1.00 95.81 126 VAL A O 1
ATOM 915 N N . GLY A 1 127 ? 19.277 -3.475 -6.876 1.00 96.75 127 GLY A N 1
ATOM 916 C CA . GLY A 1 127 ? 20.274 -3.695 -7.922 1.00 96.75 127 GLY A CA 1
ATOM 917 C C . GLY A 1 127 ? 19.693 -3.692 -9.340 1.00 96.75 127 GLY A C 1
ATOM 918 O O . GLY A 1 127 ? 18.473 -3.643 -9.513 1.00 96.75 127 GLY A O 1
ATOM 919 N N . PRO A 1 128 ? 20.552 -3.697 -10.375 1.00 97.94 128 PRO A N 1
ATOM 920 C CA . PRO A 1 128 ? 20.136 -3.857 -11.763 1.00 97.94 128 PRO A CA 1
ATOM 921 C C . PRO A 1 128 ? 19.939 -5.339 -12.132 1.00 97.94 128 PRO A C 1
ATOM 923 O O . PRO A 1 128 ? 20.641 -6.210 -11.623 1.00 97.94 128 PRO A O 1
ATOM 926 N N . THR A 1 129 ? 19.040 -5.653 -13.067 1.00 98.38 129 THR A N 1
ATOM 927 C CA . THR A 1 129 ? 18.935 -7.021 -13.604 1.00 98.38 129 THR A CA 1
ATOM 928 C C . THR A 1 129 ? 20.239 -7.464 -14.286 1.00 98.38 129 THR A C 1
ATOM 930 O O . THR A 1 129 ? 20.872 -6.646 -14.954 1.00 98.38 129 THR A O 1
ATOM 933 N N . PRO A 1 130 ? 20.610 -8.762 -14.237 1.00 97.94 130 PRO A N 1
ATOM 934 C CA . PRO A 1 130 ? 21.791 -9.269 -14.950 1.00 97.94 130 PRO A CA 1
ATOM 935 C C . PRO A 1 130 ? 21.686 -9.144 -16.476 1.00 97.94 130 PRO A C 1
ATOM 937 O O . PRO A 1 130 ? 22.679 -8.935 -17.166 1.00 97.94 130 PRO A O 1
ATOM 940 N N . ASN A 1 131 ? 20.466 -9.268 -17.002 1.00 98.12 131 ASN A N 1
ATOM 941 C CA . ASN A 1 131 ? 20.178 -9.159 -18.428 1.00 98.12 131 ASN A CA 1
ATOM 942 C C . ASN A 1 131 ? 19.723 -7.744 -18.789 1.00 98.12 131 ASN A C 1
ATOM 944 O O . ASN A 1 131 ? 19.167 -7.026 -17.955 1.00 98.12 131 ASN A O 1
ATOM 948 N N . SER A 1 132 ? 19.910 -7.381 -20.057 1.00 98.12 132 SER A N 1
ATOM 949 C CA . SER A 1 132 ? 19.444 -6.119 -20.632 1.00 98.12 132 SER A CA 1
ATOM 950 C C . SER A 1 132 ? 18.252 -6.326 -21.560 1.00 98.12 132 SER A C 1
ATOM 952 O O . SER A 1 132 ? 18.168 -7.335 -22.257 1.00 98.12 132 SER A O 1
ATOM 954 N N . TYR A 1 133 ? 17.356 -5.344 -21.594 1.00 98.00 133 TYR A N 1
ATOM 955 C CA . TYR A 1 133 ? 16.108 -5.384 -22.348 1.00 98.00 133 TYR A CA 1
ATOM 956 C C . TYR A 1 133 ? 15.899 -4.057 -23.075 1.00 98.00 133 TYR A C 1
ATOM 958 O O . TYR A 1 133 ? 16.186 -2.989 -22.529 1.00 98.00 133 TYR A O 1
ATOM 966 N N . ASN A 1 134 ? 15.409 -4.123 -24.308 1.00 97.19 134 ASN A N 1
ATOM 967 C CA . ASN A 1 134 ? 14.838 -2.968 -24.992 1.00 97.19 134 ASN A CA 1
ATOM 968 C C . ASN A 1 134 ? 13.369 -2.790 -24.569 1.00 97.19 134 ASN A C 1
ATOM 970 O O . ASN A 1 134 ? 12.833 -3.618 -23.829 1.00 97.19 134 ASN A O 1
ATOM 974 N N . GLY A 1 135 ? 12.717 -1.722 -25.021 1.00 95.38 135 GLY A N 1
ATOM 975 C CA . GLY A 1 135 ? 11.400 -1.318 -24.532 1.00 95.38 135 GLY A CA 1
ATOM 976 C C . GLY A 1 135 ? 10.337 -2.417 -24.618 1.00 95.38 135 GLY A C 1
ATOM 977 O O . GLY A 1 135 ? 9.728 -2.722 -23.599 1.00 95.38 135 GLY A O 1
ATOM 978 N N . ALA A 1 136 ? 10.160 -3.084 -25.767 1.00 96.81 136 ALA A N 1
ATOM 979 C CA . ALA A 1 136 ? 9.225 -4.213 -25.885 1.00 96.81 136 ALA A CA 1
ATOM 980 C C . ALA A 1 136 ? 9.727 -5.484 -25.180 1.00 96.81 136 ALA A C 1
ATOM 982 O O . ALA A 1 136 ? 8.922 -6.275 -24.686 1.00 96.81 136 ALA A O 1
ATOM 983 N N . GLY A 1 137 ? 11.048 -5.673 -25.087 1.00 97.56 137 GLY A N 1
ATOM 984 C CA . GLY A 1 137 ? 11.670 -6.791 -24.375 1.00 97.56 137 GLY A CA 1
ATOM 985 C C . GLY A 1 137 ? 11.377 -6.799 -22.873 1.00 97.56 137 GLY A C 1
ATOM 986 O O . GLY A 1 137 ? 11.443 -7.857 -22.243 1.00 97.56 137 GLY A O 1
ATOM 987 N N . VAL A 1 138 ? 10.996 -5.657 -22.293 1.00 97.12 138 VAL A N 1
ATOM 988 C CA . VAL A 1 138 ? 10.509 -5.573 -20.908 1.00 97.12 138 VAL A CA 1
ATOM 989 C C . VAL A 1 138 ? 9.189 -6.334 -20.737 1.00 97.12 138 VAL A C 1
ATOM 991 O O . VAL A 1 138 ? 9.030 -7.029 -19.734 1.00 97.12 138 VAL A O 1
ATOM 994 N N . GLY A 1 139 ? 8.293 -6.322 -21.731 1.00 96.44 139 GLY A N 1
ATOM 995 C CA . GLY A 1 139 ? 7.024 -7.061 -21.696 1.00 96.44 139 GLY A CA 1
ATOM 996 C C . GLY A 1 139 ? 5.930 -6.368 -20.878 1.00 96.44 139 GLY A C 1
ATOM 997 O O . GLY A 1 139 ? 5.184 -7.023 -20.150 1.00 96.44 139 GLY A O 1
ATOM 998 N N . GLY A 1 140 ? 5.857 -5.043 -20.969 1.00 94.19 140 GLY A N 1
ATOM 999 C CA . GLY A 1 140 ? 4.941 -4.220 -20.192 1.00 94.19 140 GLY A CA 1
ATOM 1000 C C . GLY A 1 140 ? 5.366 -4.045 -18.735 1.00 94.19 140 GLY A C 1
ATOM 1001 O O . GLY A 1 140 ? 6.381 -4.582 -18.290 1.00 94.19 140 GLY A O 1
ATOM 1002 N N . TYR A 1 141 ? 4.551 -3.325 -17.963 1.00 93.19 141 TYR A N 1
ATOM 1003 C CA . TYR A 1 141 ? 4.794 -3.114 -16.531 1.00 93.19 141 TYR A CA 1
ATOM 1004 C C . TYR A 1 141 ? 4.937 -4.431 -15.760 1.00 93.19 141 TYR A C 1
ATOM 1006 O O . TYR A 1 141 ? 5.925 -4.639 -15.061 1.00 93.19 141 TYR A O 1
ATOM 1014 N N . ALA A 1 142 ? 4.002 -5.362 -15.971 1.00 93.69 142 ALA A N 1
ATOM 1015 C CA . ALA A 1 142 ? 4.041 -6.678 -15.339 1.00 93.69 142 ALA A CA 1
ATOM 1016 C C . ALA A 1 142 ? 5.285 -7.486 -15.746 1.00 93.69 142 ALA A C 1
ATOM 1018 O O . ALA A 1 142 ? 5.852 -8.205 -14.925 1.00 93.69 142 ALA A O 1
ATOM 1019 N N . GLY A 1 143 ? 5.742 -7.355 -16.996 1.00 96.38 143 GLY A N 1
ATOM 1020 C CA . GLY A 1 143 ? 6.953 -8.018 -17.468 1.00 96.38 143 GLY A CA 1
ATOM 1021 C C . GLY A 1 143 ? 8.229 -7.451 -16.844 1.00 96.38 143 GLY A C 1
ATOM 1022 O O . GLY A 1 143 ? 9.140 -8.225 -16.536 1.00 96.38 143 GLY A O 1
ATOM 1023 N N . GLY A 1 144 ? 8.290 -6.134 -16.624 1.00 96.06 144 GLY A N 1
ATOM 1024 C CA . GLY A 1 144 ? 9.382 -5.484 -15.897 1.00 96.06 144 GLY A CA 1
ATOM 1025 C C . GLY A 1 144 ? 9.447 -5.940 -14.442 1.00 96.06 144 GLY A C 1
ATOM 1026 O O . GLY A 1 144 ? 10.506 -6.357 -13.969 1.00 96.06 144 GLY A O 1
ATOM 1027 N N . ASP A 1 145 ? 8.298 -5.964 -13.767 1.00 95.12 145 ASP A N 1
ATOM 1028 C CA . ASP A 1 145 ? 8.188 -6.434 -12.385 1.00 95.12 145 ASP A CA 1
ATOM 1029 C C . ASP A 1 145 ? 8.589 -7.905 -12.253 1.00 95.12 145 ASP A C 1
ATOM 1031 O O . ASP A 1 145 ? 9.397 -8.241 -11.389 1.00 95.12 145 ASP A O 1
ATOM 1035 N N . ALA A 1 146 ? 8.118 -8.771 -13.154 1.00 96.19 146 ALA A N 1
ATOM 1036 C CA . ALA A 1 146 ? 8.486 -10.185 -13.164 1.00 96.19 146 ALA A CA 1
ATOM 1037 C C . ALA A 1 146 ? 9.998 -10.396 -13.357 1.00 96.19 146 ALA A C 1
ATOM 1039 O O . ALA A 1 146 ? 10.600 -11.225 -12.678 1.00 96.19 146 ALA A O 1
ATOM 1040 N N . LYS A 1 147 ? 10.640 -9.629 -14.247 1.00 97.94 147 LYS A N 1
ATOM 1041 C CA . LYS A 1 147 ? 12.095 -9.710 -14.475 1.00 97.94 147 LYS A CA 1
ATOM 1042 C C . LYS A 1 147 ? 12.892 -9.278 -13.252 1.00 97.94 147 LYS A C 1
ATOM 1044 O O . LYS A 1 147 ? 13.890 -9.918 -12.922 1.00 97.94 147 LYS A O 1
ATOM 1049 N N . CYS A 1 148 ? 12.447 -8.224 -12.576 1.00 97.62 148 CYS A N 1
ATOM 1050 C CA . CYS A 1 148 ? 13.054 -7.810 -11.322 1.00 97.62 148 CYS A CA 1
ATOM 1051 C C . CYS A 1 148 ? 12.847 -8.848 -10.220 1.00 97.62 148 CYS A C 1
ATOM 1053 O O . CYS A 1 148 ? 13.821 -9.224 -9.578 1.00 97.62 148 CYS A O 1
ATOM 1055 N N . ALA A 1 149 ? 11.641 -9.397 -10.066 1.00 96.12 149 ALA A N 1
ATOM 1056 C CA . ALA A 1 149 ? 11.358 -10.449 -9.091 1.00 96.12 149 ALA A CA 1
ATOM 1057 C C . ALA A 1 149 ? 12.214 -11.714 -9.303 1.00 96.12 149 ALA A C 1
ATOM 1059 O O . ALA A 1 149 ? 12.586 -12.367 -8.331 1.00 96.12 149 ALA A O 1
ATOM 1060 N N . VAL A 1 150 ? 12.560 -12.043 -10.555 1.00 96.75 150 VAL A N 1
ATOM 1061 C CA . VAL A 1 150 ? 13.499 -13.133 -10.880 1.00 96.75 150 VAL A CA 1
ATOM 1062 C C . VAL A 1 150 ? 14.932 -12.796 -10.454 1.00 96.75 150 VAL A C 1
ATOM 1064 O O . VAL A 1 150 ? 15.618 -13.660 -9.916 1.00 96.75 150 VAL A O 1
ATOM 1067 N N . ALA A 1 151 ? 15.397 -11.564 -10.689 1.00 97.19 151 ALA A N 1
ATOM 1068 C CA . ALA A 1 151 ? 16.747 -11.141 -10.304 1.00 97.19 151 ALA A CA 1
ATOM 1069 C C . ALA A 1 151 ? 16.899 -10.958 -8.783 1.00 97.19 151 ALA A C 1
ATOM 1071 O O . ALA A 1 151 ? 17.933 -11.298 -8.213 1.00 97.19 151 ALA A O 1
ATOM 1072 N N . TYR A 1 152 ? 15.856 -10.441 -8.136 1.00 96.19 152 TYR A N 1
ATOM 1073 C CA . TYR A 1 152 ? 15.793 -10.157 -6.709 1.00 96.19 152 TYR A CA 1
ATOM 1074 C C . TYR A 1 152 ? 14.383 -10.503 -6.196 1.00 96.19 152 TYR A C 1
ATOM 1076 O O . TYR A 1 152 ? 13.440 -9.744 -6.458 1.00 96.19 152 TYR A O 1
ATOM 1084 N N . PRO A 1 153 ? 14.205 -11.627 -5.473 1.00 93.69 153 PRO A N 1
ATOM 1085 C CA . PRO A 1 153 ? 12.901 -12.055 -4.971 1.00 93.69 153 PRO A CA 1
ATOM 1086 C C . PRO A 1 153 ? 12.179 -10.965 -4.173 1.00 93.69 153 PRO A C 1
ATOM 1088 O O . PRO A 1 153 ? 12.767 -10.313 -3.315 1.00 93.69 153 PRO A O 1
ATOM 1091 N N . GLY A 1 154 ? 10.894 -10.756 -4.472 1.00 89.50 154 GLY A N 1
ATOM 1092 C CA . GLY A 1 154 ? 10.068 -9.713 -3.851 1.00 89.50 154 GLY A CA 1
ATOM 1093 C C . GLY A 1 154 ? 10.246 -8.308 -4.439 1.00 89.50 154 GLY A C 1
ATOM 1094 O O . GLY A 1 154 ? 9.440 -7.423 -4.140 1.00 89.50 154 GLY A O 1
ATOM 1095 N N . SER A 1 155 ? 11.235 -8.089 -5.309 1.00 94.06 155 SER A N 1
ATOM 1096 C CA . SER A 1 155 ? 11.444 -6.800 -5.973 1.00 94.06 155 SER A CA 1
ATOM 1097 C C . SER A 1 155 ? 10.525 -6.592 -7.184 1.00 94.06 155 SER A C 1
ATOM 1099 O O . SER A 1 155 ? 9.832 -7.502 -7.640 1.00 94.06 155 SER A O 1
ATOM 1101 N N . ARG A 1 156 ? 10.519 -5.363 -7.696 1.00 94.06 156 ARG A N 1
ATOM 1102 C CA . ARG A 1 156 ? 9.821 -4.936 -8.913 1.00 94.06 156 ARG A CA 1
ATOM 1103 C C . ARG A 1 156 ? 10.686 -3.947 -9.692 1.00 94.06 156 ARG A C 1
ATOM 1105 O O . ARG A 1 156 ? 11.706 -3.503 -9.158 1.00 94.06 156 ARG A O 1
ATOM 1112 N N . MET A 1 157 ? 10.268 -3.539 -10.889 1.00 94.94 157 MET A N 1
ATOM 1113 C CA . MET A 1 157 ? 10.944 -2.439 -11.580 1.00 94.94 157 MET A CA 1
ATOM 1114 C C . MET A 1 157 ? 10.790 -1.154 -10.754 1.00 94.94 157 MET A C 1
ATOM 1116 O O . MET A 1 157 ? 9.680 -0.785 -10.369 1.00 94.94 157 MET A O 1
ATOM 1120 N N . CYS A 1 158 ? 11.905 -0.492 -10.445 1.00 94.25 158 CYS A N 1
ATOM 1121 C CA . CYS A 1 158 ? 11.904 0.737 -9.657 1.00 94.25 158 CYS A CA 1
ATOM 1122 C C . CYS A 1 158 ? 11.026 1.804 -10.302 1.00 94.25 158 CYS A C 1
ATOM 1124 O O . CYS A 1 158 ? 11.021 1.952 -11.526 1.00 94.25 158 CYS A O 1
ATOM 1126 N N . MET A 1 159 ? 10.356 2.594 -9.472 1.00 91.56 159 MET A N 1
ATOM 1127 C CA . MET A 1 159 ? 9.662 3.807 -9.883 1.00 91.56 159 MET A CA 1
ATOM 1128 C C . MET A 1 159 ? 10.470 5.057 -9.526 1.00 91.56 159 MET A C 1
ATOM 1130 O O . MET A 1 159 ? 11.295 5.028 -8.618 1.00 91.56 159 MET A O 1
ATOM 1134 N N . SER A 1 160 ? 10.167 6.192 -10.160 1.00 88.00 160 SER A N 1
ATOM 1135 C CA . SER A 1 160 ? 10.716 7.506 -9.775 1.00 88.00 160 SER A CA 1
ATOM 1136 C C . SER A 1 160 ? 10.569 7.798 -8.273 1.00 88.00 160 SER A C 1
ATOM 1138 O O . SER A 1 160 ? 11.496 8.313 -7.653 1.00 88.00 160 SER A O 1
ATOM 1140 N N . ALA A 1 161 ? 9.433 7.418 -7.678 1.00 86.75 161 ALA A N 1
ATOM 1141 C CA . ALA A 1 161 ? 9.174 7.576 -6.248 1.00 86.75 161 ALA A CA 1
ATOM 1142 C C . ALA A 1 161 ? 10.152 6.778 -5.365 1.00 86.75 161 ALA A C 1
ATOM 1144 O O . ALA A 1 161 ? 10.529 7.254 -4.298 1.00 86.75 161 ALA A O 1
ATOM 1145 N N . ASP A 1 162 ? 10.624 5.611 -5.816 1.00 89.62 162 ASP A N 1
ATOM 1146 C CA . ASP A 1 162 ? 11.535 4.758 -5.040 1.00 89.62 162 ASP A CA 1
ATOM 1147 C C . ASP A 1 162 ? 12.922 5.422 -4.849 1.00 89.62 162 ASP A C 1
ATOM 1149 O O . ASP A 1 162 ? 13.661 5.101 -3.918 1.00 89.62 162 ASP A O 1
ATOM 1153 N N . PHE A 1 163 ? 13.268 6.415 -5.679 1.00 88.44 163 PHE A N 1
ATOM 1154 C CA . PHE A 1 163 ? 14.564 7.106 -5.627 1.00 88.44 163 PHE A CA 1
ATOM 1155 C C . PHE A 1 163 ? 14.620 8.269 -4.633 1.00 88.44 163 PHE A C 1
ATOM 1157 O O . PHE A 1 163 ? 15.689 8.853 -4.439 1.00 88.44 163 PHE A O 1
ATOM 1164 N N . VAL A 1 164 ? 13.498 8.609 -3.988 1.00 82.62 164 VAL A N 1
ATOM 1165 C CA . VAL A 1 164 ? 13.445 9.699 -2.999 1.00 82.62 164 VAL A CA 1
ATOM 1166 C C . VAL A 1 164 ? 14.325 9.382 -1.787 1.00 82.62 164 VAL A C 1
ATOM 1168 O O . VAL A 1 164 ? 14.967 10.278 -1.245 1.00 82.62 164 VAL A O 1
ATOM 1171 N N . SER A 1 165 ? 14.391 8.112 -1.376 1.00 74.75 165 SER A N 1
ATOM 1172 C CA . SER A 1 165 ? 15.162 7.697 -0.197 1.00 74.75 165 SER A CA 1
ATOM 1173 C C . SER A 1 165 ? 16.572 7.213 -0.528 1.00 74.75 165 SER A C 1
ATOM 1175 O O . SER A 1 165 ? 17.489 7.445 0.256 1.00 74.75 165 SER A O 1
ATOM 1177 N N . ILE A 1 166 ? 16.762 6.522 -1.657 1.00 85.06 166 ILE A N 1
ATOM 1178 C CA . ILE A 1 166 ? 18.061 5.973 -2.067 1.00 85.06 166 ILE A CA 1
ATOM 1179 C C . ILE A 1 166 ? 18.201 6.118 -3.581 1.00 85.06 166 ILE A C 1
ATOM 1181 O O . ILE A 1 166 ? 17.439 5.528 -4.344 1.00 85.06 166 ILE A O 1
ATOM 1185 N N . LYS A 1 167 ? 19.209 6.878 -4.018 1.00 88.62 167 LYS A N 1
ATOM 1186 C CA . LYS A 1 167 ? 19.541 7.020 -5.438 1.00 88.62 167 LYS A CA 1
ATOM 1187 C C . LYS A 1 167 ? 20.262 5.762 -5.940 1.00 88.62 167 LYS A C 1
ATOM 1189 O O . LYS A 1 167 ? 21.234 5.351 -5.303 1.00 88.62 167 LYS A O 1
ATOM 1194 N N . PRO A 1 168 ? 19.847 5.168 -7.072 1.00 92.75 168 PRO A N 1
ATOM 1195 C CA . PRO A 1 168 ? 20.580 4.066 -7.676 1.00 92.75 168 PRO A CA 1
ATOM 1196 C C . PRO A 1 168 ? 22.001 4.479 -8.059 1.00 92.75 168 PRO A C 1
ATOM 1198 O O . PRO A 1 168 ? 22.214 5.529 -8.666 1.00 92.75 168 PRO A O 1
ATOM 1201 N N . THR A 1 169 ? 22.958 3.604 -7.764 1.00 93.00 169 THR A N 1
ATOM 1202 C CA . THR A 1 169 ? 24.358 3.690 -8.214 1.00 93.00 169 THR A CA 1
ATOM 1203 C C . THR A 1 169 ? 24.608 2.856 -9.474 1.00 93.00 169 THR A C 1
ATOM 1205 O O . THR A 1 169 ? 25.748 2.585 -9.841 1.00 93.00 169 THR A O 1
ATOM 1208 N N . ALA A 1 170 ? 23.535 2.419 -10.139 1.00 94.50 170 ALA A N 1
ATOM 1209 C CA . ALA A 1 170 ? 23.578 1.641 -11.368 1.00 94.50 170 ALA A CA 1
ATOM 1210 C C . ALA A 1 170 ? 22.845 2.364 -12.498 1.00 94.50 170 ALA A C 1
ATOM 1212 O O . ALA A 1 170 ? 21.930 3.153 -12.270 1.00 94.50 170 ALA A O 1
ATOM 1213 N N . ILE A 1 171 ? 23.237 2.045 -13.726 1.00 95.44 171 ILE A N 1
ATOM 1214 C CA . ILE A 1 171 ? 22.663 2.594 -14.951 1.00 95.44 171 ILE A CA 1
ATOM 1215 C C . ILE A 1 171 ? 21.589 1.628 -15.453 1.00 95.44 171 ILE A C 1
ATOM 1217 O O . ILE A 1 171 ? 21.899 0.464 -15.692 1.00 95.44 171 ILE A O 1
ATOM 1221 N N . GLY A 1 172 ? 20.351 2.082 -15.658 1.00 96.50 172 GLY A N 1
ATOM 1222 C CA . GLY A 1 172 ? 19.291 1.181 -16.123 1.00 96.50 172 GLY A CA 1
ATOM 1223 C C . GLY A 1 172 ? 17.918 1.817 -16.299 1.00 96.50 172 GLY A C 1
ATOM 1224 O O . GLY A 1 172 ? 17.683 2.965 -15.914 1.00 96.50 172 GLY A O 1
ATOM 1225 N N . TRP A 1 173 ? 17.014 1.065 -16.919 1.00 96.88 173 TRP A N 1
ATOM 1226 C CA . TRP A 1 173 ? 15.621 1.455 -17.086 1.00 96.88 173 TRP A CA 1
ATOM 1227 C C . TRP A 1 173 ? 14.901 1.481 -15.742 1.00 96.88 173 TRP A C 1
ATOM 1229 O O . TRP A 1 173 ? 15.067 0.580 -14.921 1.00 96.88 173 TRP A O 1
ATOM 1239 N N . TYR A 1 174 ? 14.057 2.484 -15.542 1.00 95.12 174 TYR A N 1
ATOM 1240 C CA . TYR A 1 174 ? 13.147 2.559 -14.405 1.00 95.12 174 TYR A CA 1
ATOM 1241 C C . TYR A 1 174 ? 11.804 3.106 -14.880 1.00 95.12 174 TYR A C 1
ATOM 1243 O O . TYR A 1 174 ? 11.703 3.704 -15.950 1.00 95.12 174 TYR A O 1
ATOM 1251 N N . ASN A 1 175 ? 10.753 2.880 -14.111 1.00 91.31 175 ASN A N 1
ATOM 1252 C CA . ASN A 1 175 ? 9.417 3.300 -14.476 1.00 91.31 175 ASN A CA 1
ATOM 1253 C C . ASN A 1 175 ? 9.054 4.662 -13.864 1.00 91.31 175 ASN A C 1
ATOM 1255 O O . ASN A 1 175 ? 9.499 5.035 -12.785 1.00 91.31 175 ASN A O 1
ATOM 1259 N N . ASN A 1 176 ? 8.211 5.422 -14.547 1.00 85.25 176 ASN A N 1
ATOM 1260 C CA . ASN A 1 176 ? 7.715 6.713 -14.069 1.00 85.25 176 ASN A CA 1
ATOM 1261 C C . ASN A 1 176 ? 6.180 6.707 -13.970 1.00 85.25 176 ASN A C 1
ATOM 1263 O O . ASN A 1 176 ? 5.625 7.504 -13.227 1.00 85.25 176 ASN A O 1
ATOM 1267 N N . PHE A 1 177 ? 5.476 5.817 -14.687 1.00 73.56 177 PHE A N 1
ATOM 1268 C CA . PHE A 1 177 ? 4.010 5.840 -14.875 1.00 73.56 177 PHE A CA 1
ATOM 1269 C C . PHE A 1 177 ? 3.434 7.174 -15.397 1.00 73.56 177 PHE A C 1
ATOM 1271 O O . PHE A 1 177 ? 2.256 7.247 -15.742 1.00 73.56 177 PHE A O 1
ATOM 1278 N N . ALA A 1 178 ? 4.244 8.226 -15.513 1.00 66.06 178 ALA A N 1
ATOM 1279 C CA . ALA A 1 178 ? 3.902 9.432 -16.226 1.00 66.06 178 ALA A CA 1
ATOM 1280 C C . ALA A 1 178 ? 3.910 9.133 -17.727 1.00 66.06 178 ALA A C 1
ATOM 1282 O O . ALA A 1 178 ? 4.965 8.947 -18.326 1.00 66.06 178 ALA A O 1
ATOM 1283 N N . SER A 1 179 ? 2.728 9.126 -18.338 1.00 59.25 179 SER A N 1
ATOM 1284 C CA . SER A 1 179 ? 2.568 9.252 -19.787 1.00 59.25 179 SER A CA 1
ATOM 1285 C C . SER A 1 179 ? 2.660 10.734 -20.153 1.00 59.25 179 SER A C 1
ATOM 1287 O O . SER A 1 179 ? 1.671 11.356 -20.549 1.00 59.25 179 SER A O 1
ATOM 1289 N N . TRP A 1 180 ? 3.825 11.340 -19.948 1.00 63.31 180 TRP A N 1
ATOM 1290 C CA . TRP A 1 180 ? 4.080 12.685 -20.443 1.00 63.31 180 TRP A CA 1
ATOM 1291 C C . TRP A 1 180 ? 4.717 12.597 -21.823 1.00 63.31 180 TRP A C 1
ATOM 1293 O O . TRP A 1 180 ? 5.345 11.608 -22.197 1.00 63.31 180 TRP A O 1
ATOM 1303 N N . TYR A 1 181 ? 4.499 13.638 -22.608 1.00 67.06 181 TYR A N 1
ATOM 1304 C CA . TYR A 1 181 ? 5.089 13.782 -23.923 1.00 67.06 181 TYR A CA 1
ATOM 1305 C C . TYR A 1 181 ? 6.233 14.786 -23.803 1.00 67.06 181 TYR A C 1
ATOM 1307 O O . TYR A 1 181 ? 5.999 15.965 -23.541 1.00 67.06 181 TYR A O 1
ATOM 1315 N N . TYR A 1 182 ? 7.472 14.324 -23.969 1.00 68.69 182 TYR A N 1
ATOM 1316 C CA . TYR A 1 182 ? 8.643 15.202 -24.011 1.00 68.69 182 TYR A CA 1
ATOM 1317 C C . TYR A 1 182 ? 8.987 15.524 -25.463 1.00 68.69 182 TYR A C 1
ATOM 1319 O O . TYR A 1 182 ? 9.043 14.621 -26.298 1.00 68.69 182 TYR A O 1
ATOM 1327 N N . TYR A 1 183 ? 9.217 16.800 -25.774 1.00 69.94 183 TYR A N 1
ATOM 1328 C CA . TYR A 1 183 ? 9.662 17.195 -27.106 1.00 69.94 183 TYR A CA 1
ATOM 1329 C C . TYR A 1 183 ? 11.130 16.805 -27.288 1.00 69.94 183 TYR A C 1
ATOM 1331 O O . TYR A 1 183 ? 12.018 17.379 -26.658 1.00 69.94 183 TYR A O 1
ATOM 1339 N N . ASN A 1 184 ? 11.391 15.820 -28.145 1.00 66.75 184 ASN A N 1
ATOM 1340 C CA . ASN A 1 184 ? 12.744 15.410 -28.481 1.00 66.75 184 ASN A CA 1
ATOM 1341 C C . ASN A 1 184 ? 13.227 16.198 -29.713 1.00 66.75 184 ASN A C 1
ATOM 1343 O O . ASN A 1 184 ? 12.710 15.975 -30.813 1.00 66.75 184 ASN A O 1
ATOM 1347 N N . PRO A 1 185 ? 14.231 17.086 -29.573 1.00 63.19 185 PRO A N 1
ATOM 1348 C CA . PRO A 1 185 ? 14.744 17.867 -30.696 1.00 63.19 185 PRO A CA 1
ATOM 1349 C C . PRO A 1 185 ? 15.464 17.006 -31.745 1.00 63.19 185 PRO A C 1
ATOM 1351 O O . PRO A 1 185 ? 15.547 17.412 -32.899 1.00 63.19 185 PRO A O 1
ATOM 1354 N N . VAL A 1 186 ? 15.938 15.806 -31.384 1.00 63.88 186 VAL A N 1
ATOM 1355 C CA . VAL A 1 186 ? 16.619 14.877 -32.304 1.00 63.88 186 VAL A CA 1
ATOM 1356 C C . VAL A 1 186 ? 15.630 14.236 -33.277 1.00 63.88 186 VAL A C 1
ATOM 1358 O O . VAL A 1 186 ? 15.947 14.047 -34.447 1.00 63.88 186 VAL A O 1
ATOM 1361 N N . THR A 1 187 ? 14.417 13.928 -32.817 1.00 62.28 187 THR A N 1
ATOM 1362 C CA . THR A 1 187 ? 13.370 13.311 -33.646 1.00 62.28 187 THR A CA 1
ATOM 1363 C C . THR A 1 187 ? 12.300 14.302 -34.102 1.00 62.28 187 THR A C 1
ATOM 1365 O O . THR A 1 187 ? 11.377 13.899 -34.803 1.00 62.28 187 THR A O 1
ATOM 1368 N N . SER A 1 188 ? 12.406 15.580 -33.710 1.00 67.00 188 SER A N 1
ATOM 1369 C CA . SER A 1 188 ? 11.419 16.639 -33.991 1.00 67.00 188 SER A CA 1
ATOM 1370 C C . SER A 1 188 ? 9.981 16.217 -33.662 1.00 67.00 188 SER A C 1
ATOM 1372 O O . SER A 1 188 ? 9.046 16.460 -34.422 1.00 67.00 188 SER A O 1
ATOM 1374 N N . GLY A 1 189 ? 9.804 15.540 -32.524 1.00 65.75 189 GLY A N 1
ATOM 1375 C CA . GLY A 1 189 ? 8.519 14.976 -32.132 1.00 65.75 189 GLY A CA 1
ATOM 1376 C C . GLY A 1 189 ? 8.404 14.728 -30.635 1.00 65.75 189 GLY A C 1
ATOM 1377 O O . GLY A 1 189 ? 9.397 14.653 -29.910 1.00 65.75 189 GLY A O 1
ATOM 1378 N N . TYR A 1 190 ? 7.164 14.597 -30.177 1.00 66.88 190 TYR A N 1
ATOM 1379 C CA . TYR A 1 190 ? 6.860 14.249 -28.801 1.00 66.88 190 TYR A CA 1
ATOM 1380 C C . TYR A 1 190 ? 7.013 12.741 -28.586 1.00 66.88 190 TYR A C 1
ATOM 1382 O O . TYR A 1 190 ? 6.315 11.940 -29.210 1.00 66.88 190 TYR A O 1
ATOM 1390 N N . ILE A 1 191 ? 7.912 12.350 -27.687 1.00 66.88 191 ILE A N 1
ATOM 1391 C CA . ILE A 1 191 ? 8.113 10.953 -27.298 1.00 66.88 191 ILE A CA 1
ATOM 1392 C C . ILE A 1 191 ? 7.371 10.678 -25.988 1.00 66.88 191 ILE A C 1
ATOM 1394 O O . ILE A 1 191 ? 7.479 11.451 -25.036 1.00 66.88 191 ILE A O 1
ATOM 1398 N N . GLY A 1 192 ? 6.592 9.595 -25.954 1.00 68.88 192 GLY A N 1
ATOM 1399 C CA . GLY A 1 192 ? 5.999 9.098 -24.710 1.00 68.88 192 GLY A CA 1
ATOM 1400 C C . GLY A 1 192 ? 7.097 8.614 -23.764 1.00 68.88 192 GLY A C 1
ATOM 1401 O O . GLY A 1 192 ? 8.097 8.066 -24.232 1.00 68.88 192 GLY A O 1
ATOM 1402 N N . THR A 1 193 ? 6.929 8.850 -22.465 1.00 75.75 193 THR A N 1
ATOM 1403 C CA . T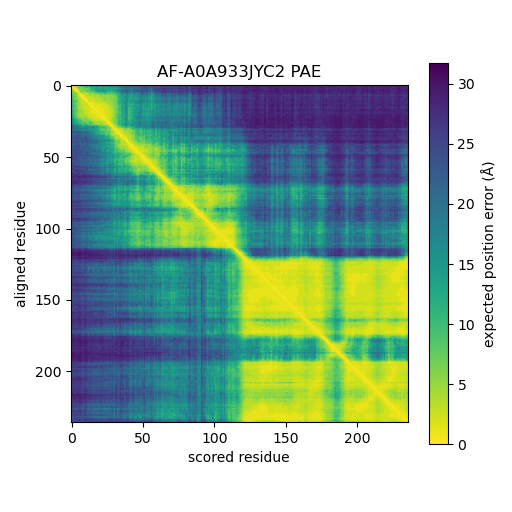HR A 1 193 ? 7.938 8.608 -21.425 1.00 75.75 193 THR A CA 1
ATOM 1404 C C . THR A 1 193 ? 7.720 7.286 -20.690 1.00 75.75 193 THR A C 1
ATOM 1406 O O . THR A 1 193 ? 7.339 7.305 -19.528 1.00 75.75 193 THR A O 1
ATOM 1409 N N . ASP A 1 194 ? 7.961 6.151 -21.350 1.00 88.00 194 ASP A N 1
ATOM 1410 C CA . ASP A 1 194 ? 7.880 4.775 -20.797 1.00 88.00 194 ASP A CA 1
ATOM 1411 C C . ASP A 1 194 ? 7.921 3.686 -21.890 1.00 88.00 194 ASP A C 1
ATOM 1413 O O . ASP A 1 194 ? 7.464 2.572 -21.666 1.00 88.00 194 ASP A O 1
ATOM 1417 N N . CYS A 1 195 ? 8.390 3.967 -23.107 1.00 91.62 195 CYS A N 1
ATOM 1418 C CA . CYS A 1 195 ? 8.308 3.013 -24.217 1.00 91.62 195 CYS A CA 1
ATOM 1419 C C . CYS A 1 195 ? 6.877 2.530 -24.533 1.00 91.62 195 CYS A C 1
ATOM 1421 O O . CYS A 1 195 ? 6.687 1.374 -24.925 1.00 91.62 195 CYS A O 1
ATOM 1423 N N . ARG A 1 196 ? 5.877 3.419 -24.393 1.00 90.19 196 ARG A N 1
ATOM 1424 C CA . ARG A 1 196 ? 4.441 3.126 -24.573 1.00 90.19 196 ARG A CA 1
ATOM 1425 C C . ARG A 1 196 ? 3.988 2.028 -23.608 1.00 90.19 196 ARG A C 1
ATOM 1427 O O . ARG A 1 196 ? 3.504 0.974 -24.021 1.00 90.19 196 ARG A O 1
ATOM 1434 N N . GLY A 1 197 ? 4.233 2.255 -22.324 1.00 90.75 197 GLY A N 1
ATOM 1435 C CA . GLY A 1 197 ? 4.001 1.282 -21.260 1.00 90.75 197 GLY A CA 1
ATOM 1436 C C . GLY A 1 197 ? 4.885 0.041 -21.369 1.00 90.75 197 GLY A C 1
ATOM 1437 O O . GLY A 1 197 ? 4.423 -1.056 -21.077 1.00 90.75 197 GLY A O 1
ATOM 1438 N N . TRP A 1 198 ? 6.132 0.204 -21.814 1.00 94.31 198 TRP A N 1
ATOM 1439 C CA . TRP A 1 198 ? 7.142 -0.846 -21.969 1.00 94.31 198 TRP A CA 1
ATOM 1440 C C . TRP A 1 198 ? 6.734 -1.957 -22.943 1.00 94.31 198 TRP A C 1
ATOM 1442 O O . TRP A 1 198 ? 6.986 -3.141 -22.720 1.00 94.31 198 TRP A O 1
ATOM 1452 N N . THR A 1 199 ? 6.075 -1.565 -24.036 1.00 94.69 199 THR A N 1
ATOM 1453 C CA . THR A 1 199 ? 5.613 -2.483 -25.094 1.00 94.69 199 THR A CA 1
ATOM 1454 C C . THR A 1 199 ? 6.192 -2.169 -26.473 1.00 94.69 199 THR A C 1
ATOM 1456 O O . THR A 1 199 ? 5.989 -2.932 -27.414 1.00 94.69 199 THR A O 1
ATOM 1459 N N . SER A 1 200 ? 6.942 -1.073 -26.614 1.00 92.94 200 SER A N 1
ATOM 1460 C CA . SER A 1 200 ? 7.522 -0.628 -27.883 1.00 92.94 200 SER A CA 1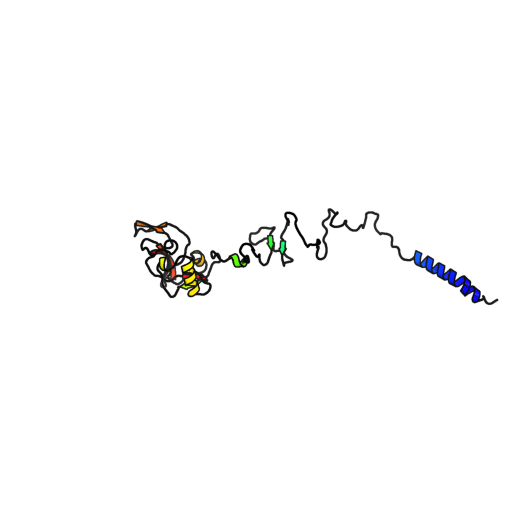
ATOM 1461 C C . SER A 1 200 ? 9.044 -0.602 -27.829 1.00 92.94 200 SER A C 1
ATOM 1463 O O . SER A 1 200 ? 9.612 -0.025 -26.911 1.00 92.94 200 SER A O 1
ATOM 1465 N N . SER A 1 201 ? 9.701 -1.130 -28.863 1.00 95.81 201 SER A N 1
ATOM 1466 C CA . SER A 1 201 ? 11.146 -0.960 -29.099 1.00 95.81 201 SER A CA 1
ATOM 1467 C C . SER A 1 201 ? 11.440 0.041 -30.218 1.00 95.81 201 SER A C 1
ATOM 1469 O O . SER A 1 201 ? 12.485 -0.034 -30.850 1.00 95.81 201 SER A O 1
ATOM 1471 N N . ALA A 1 202 ? 10.506 0.943 -30.532 1.00 91.56 202 ALA A N 1
ATOM 1472 C CA . ALA A 1 202 ? 10.734 1.957 -31.556 1.00 91.56 202 ALA A CA 1
ATOM 1473 C C . ALA A 1 202 ? 11.793 2.971 -31.093 1.00 91.56 202 ALA A C 1
ATOM 1475 O O . ALA A 1 202 ? 11.687 3.513 -29.993 1.00 91.56 202 ALA A O 1
ATOM 1476 N N . SER A 1 203 ? 12.747 3.303 -31.964 1.00 90.06 203 SER A N 1
ATOM 1477 C CA . SER A 1 203 ? 13.734 4.372 -31.735 1.00 90.06 203 SER A CA 1
ATOM 1478 C C . SER A 1 203 ? 13.085 5.748 -31.525 1.00 90.06 203 SER A C 1
ATOM 1480 O O . SER A 1 203 ? 13.638 6.621 -30.863 1.00 90.06 203 SER A O 1
ATOM 1482 N N . SER A 1 204 ? 11.867 5.927 -32.045 1.00 86.69 204 SER A N 1
ATOM 1483 C CA . SER A 1 204 ? 11.035 7.117 -31.865 1.00 86.69 204 SER A CA 1
ATOM 1484 C C . SER A 1 204 ? 10.240 7.133 -30.551 1.00 86.69 204 SER A C 1
ATOM 1486 O O . SER A 1 204 ? 9.417 8.024 -30.357 1.00 86.69 204 SER A O 1
ATOM 1488 N N . ALA A 1 205 ? 10.389 6.132 -29.679 1.00 87.75 205 ALA A N 1
ATOM 1489 C CA . ALA A 1 205 ? 9.793 6.106 -28.345 1.00 87.75 205 ALA A CA 1
ATOM 1490 C C . ALA A 1 205 ? 10.883 6.314 -27.282 1.00 87.75 205 ALA A C 1
ATOM 1492 O O . ALA A 1 205 ? 12.013 5.863 -27.460 1.00 87.75 205 ALA A O 1
ATOM 1493 N N . GLY A 1 206 ? 10.541 6.995 -26.183 1.00 88.62 206 GLY A N 1
ATOM 1494 C CA . GLY A 1 206 ? 11.457 7.272 -25.077 1.00 88.62 206 GLY A CA 1
ATOM 1495 C C . GLY A 1 206 ? 11.186 6.389 -23.864 1.00 88.62 206 GLY A C 1
ATOM 1496 O O . GLY A 1 206 ? 10.045 6.247 -23.430 1.00 88.62 206 GLY A O 1
ATOM 1497 N N . GLY A 1 207 ? 12.233 5.809 -23.291 1.00 91.75 207 GLY A N 1
ATOM 1498 C CA . GLY A 1 207 ? 12.198 5.139 -21.994 1.00 91.75 207 GLY A CA 1
ATOM 1499 C C . GLY A 1 207 ? 12.843 6.016 -20.929 1.00 91.75 207 GLY A C 1
ATOM 1500 O O . GLY A 1 207 ? 13.820 6.714 -21.213 1.00 91.75 207 GLY A O 1
ATOM 1501 N N . ASN A 1 208 ? 12.317 5.979 -19.702 1.00 92.62 208 ASN A N 1
ATOM 1502 C CA . ASN A 1 208 ? 12.972 6.640 -18.575 1.00 92.62 208 ASN A CA 1
ATOM 1503 C C . ASN A 1 208 ? 14.180 5.816 -18.134 1.00 92.62 208 ASN A C 1
ATOM 1505 O O . ASN A 1 208 ? 14.068 4.643 -17.771 1.00 92.62 208 ASN A O 1
ATOM 1509 N N . TRP A 1 209 ? 15.337 6.453 -18.168 1.00 91.44 209 TRP A N 1
ATOM 1510 C CA . TRP A 1 209 ? 16.631 5.856 -17.909 1.00 91.44 209 TRP A CA 1
ATOM 1511 C C . TRP A 1 209 ? 17.320 6.601 -16.774 1.00 91.44 209 TRP A C 1
ATOM 1513 O O . TRP A 1 209 ? 17.332 7.829 -16.743 1.00 91.44 209 TRP A O 1
ATOM 1523 N N . TRP A 1 210 ? 17.892 5.867 -15.827 1.00 95.00 210 TRP A N 1
ATOM 1524 C CA . TRP A 1 210 ? 18.725 6.453 -14.790 1.00 95.00 210 TRP A CA 1
ATOM 1525 C C . TRP A 1 210 ? 20.189 6.403 -15.211 1.00 95.00 210 TRP A C 1
ATOM 1527 O O . TRP A 1 210 ? 20.729 5.322 -15.481 1.00 95.00 210 TRP A O 1
ATOM 1537 N N . TYR A 1 211 ? 20.828 7.568 -15.255 1.00 94.44 211 TYR A N 1
ATOM 1538 C CA . TYR A 1 211 ? 22.259 7.685 -15.479 1.00 94.44 211 TYR A CA 1
ATOM 1539 C C . TYR A 1 211 ? 22.984 7.885 -14.148 1.00 94.44 211 TYR A C 1
ATOM 1541 O O . TYR A 1 211 ? 22.533 8.651 -13.295 1.00 94.44 211 TYR A O 1
ATOM 1549 N N . TYR A 1 212 ? 24.117 7.205 -13.993 1.00 94.31 212 TYR A N 1
ATOM 1550 C CA . TYR A 1 212 ? 25.020 7.341 -12.858 1.00 94.31 212 TYR A CA 1
ATOM 1551 C C . TYR A 1 212 ? 26.444 7.520 -13.377 1.00 94.31 212 TYR A C 1
ATOM 1553 O O . TYR A 1 212 ? 26.950 6.664 -14.102 1.00 94.31 212 TYR A O 1
ATOM 1561 N N . ASP A 1 213 ? 27.079 8.625 -13.003 1.00 93.25 213 ASP A N 1
ATOM 1562 C CA . ASP A 1 213 ? 28.488 8.877 -13.277 1.00 93.25 213 ASP A CA 1
ATOM 1563 C C . ASP A 1 213 ? 29.311 8.553 -12.031 1.00 93.25 213 ASP A C 1
ATOM 1565 O O . ASP A 1 213 ? 29.290 9.287 -11.042 1.00 93.25 213 ASP A O 1
ATOM 1569 N N . SER A 1 214 ? 30.066 7.458 -12.086 1.00 91.75 214 SER A N 1
ATOM 1570 C CA . SER A 1 214 ? 30.907 7.016 -10.973 1.00 91.75 214 SER A CA 1
ATOM 1571 C C . SER A 1 214 ? 32.071 7.960 -10.675 1.00 91.75 214 SER A C 1
ATOM 1573 O O . SER A 1 214 ? 32.607 7.915 -9.572 1.00 91.75 214 SER A O 1
ATOM 1575 N N . SER A 1 215 ? 32.484 8.797 -11.632 1.00 93.25 215 SER A N 1
ATOM 1576 C CA . SER A 1 215 ? 33.601 9.728 -11.439 1.00 93.25 215 SER A CA 1
ATOM 1577 C C . SER A 1 215 ? 33.196 10.956 -10.624 1.00 93.25 215 SER A C 1
ATOM 1579 O O . SER A 1 215 ? 33.956 11.408 -9.770 1.00 93.25 215 SER A O 1
ATOM 1581 N N . SER A 1 216 ? 31.978 11.457 -10.841 1.00 92.94 216 SER A N 1
ATOM 1582 C CA . SER A 1 216 ? 31.428 12.619 -10.137 1.00 92.94 216 SER A CA 1
ATOM 1583 C C . SER A 1 216 ? 30.446 12.255 -9.016 1.00 92.94 216 SER A C 1
ATOM 1585 O O . SER A 1 216 ? 30.050 13.122 -8.240 1.00 92.94 216 SER A O 1
ATOM 1587 N N . GLY A 1 217 ? 30.013 10.992 -8.934 1.00 91.38 217 GLY A N 1
ATOM 1588 C CA . GLY A 1 217 ? 28.962 10.540 -8.017 1.00 91.38 217 GLY A CA 1
ATOM 1589 C C . GLY A 1 217 ? 27.577 11.107 -8.348 1.00 91.38 217 GLY A C 1
ATOM 1590 O O . GLY A 1 217 ? 26.655 11.007 -7.535 1.00 91.38 217 GLY A O 1
ATOM 1591 N N . THR A 1 218 ? 27.417 11.724 -9.522 1.00 91.06 218 THR A N 1
ATOM 1592 C CA . THR A 1 218 ? 26.166 12.360 -9.935 1.00 91.06 218 THR A CA 1
ATOM 1593 C C . THR A 1 218 ? 25.195 11.350 -10.528 1.00 91.06 218 THR A C 1
ATOM 1595 O O . THR A 1 218 ? 25.576 10.356 -11.147 1.00 91.06 218 THR A O 1
ATOM 1598 N N . SER A 1 219 ? 23.904 11.582 -10.300 1.00 91.88 219 SER A N 1
ATOM 1599 C CA . SER A 1 219 ? 22.840 10.728 -10.825 1.00 91.88 219 SER A CA 1
ATOM 1600 C C . SER A 1 219 ? 21.648 11.575 -11.233 1.00 91.88 219 SER A C 1
ATOM 1602 O O . SER A 1 219 ? 21.236 12.460 -10.474 1.00 91.88 219 SER A O 1
ATOM 1604 N N . TYR A 1 220 ? 21.100 11.312 -12.413 1.00 90.44 220 TYR A N 1
ATOM 1605 C CA . TYR A 1 220 ? 19.957 12.052 -12.935 1.00 90.44 220 TYR A CA 1
ATOM 1606 C C . TYR A 1 220 ? 19.122 11.199 -13.899 1.00 90.44 220 TYR A C 1
ATOM 1608 O O . TYR A 1 220 ? 19.647 10.285 -14.545 1.00 90.44 220 TYR A O 1
ATOM 1616 N N . PRO A 1 221 ? 17.812 11.481 -13.999 1.00 90.88 221 PRO A N 1
ATOM 1617 C CA . PRO A 1 221 ? 16.952 10.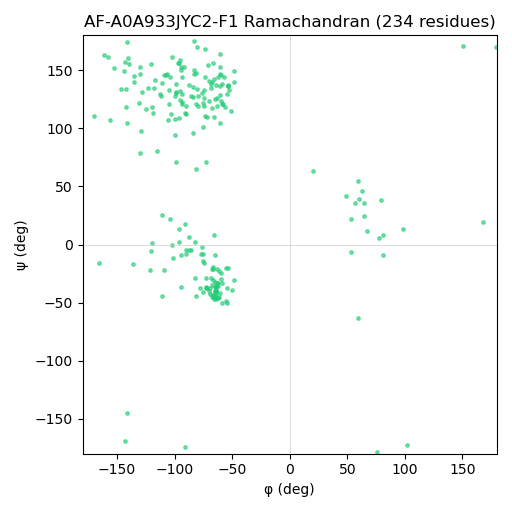842 -14.980 1.00 90.88 221 PRO A CA 1
ATOM 1618 C C . PRO A 1 221 ? 17.221 11.396 -16.385 1.00 90.88 221 PRO A C 1
ATOM 1620 O O . PRO A 1 221 ? 17.475 12.588 -16.563 1.00 90.88 221 PRO A O 1
ATOM 1623 N N . TYR A 1 222 ? 17.128 10.533 -17.390 1.00 89.19 222 TYR A N 1
ATOM 1624 C CA . TYR A 1 222 ? 17.273 10.872 -18.801 1.00 89.19 222 TYR A CA 1
ATOM 1625 C C . TYR A 1 222 ? 16.243 10.104 -19.636 1.00 89.19 222 TYR A C 1
ATOM 1627 O O . TYR A 1 222 ? 15.779 9.035 -19.239 1.00 89.19 222 TYR A O 1
ATOM 1635 N N . LEU A 1 223 ? 15.887 10.631 -20.807 1.00 89.12 223 LEU A N 1
ATOM 1636 C CA . LEU A 1 223 ? 15.064 9.910 -21.778 1.00 89.12 223 LEU A CA 1
ATOM 1637 C C . LEU A 1 223 ? 15.958 9.312 -22.851 1.00 89.12 223 LEU A C 1
ATOM 1639 O O . LEU A 1 223 ? 16.767 10.016 -23.451 1.00 89.12 223 LEU A O 1
ATOM 1643 N N . TYR A 1 224 ? 15.808 8.015 -23.098 1.00 90.94 224 TYR A N 1
ATOM 1644 C CA . TYR A 1 224 ? 16.632 7.306 -24.071 1.00 90.94 224 TYR A CA 1
ATOM 1645 C C . TYR A 1 224 ? 15.766 6.494 -25.044 1.00 90.94 224 TYR A C 1
ATOM 1647 O O . TYR A 1 224 ? 14.711 6.009 -24.630 1.00 90.94 224 TYR A O 1
ATOM 1655 N N . PRO A 1 225 ? 16.174 6.337 -26.317 1.00 92.50 225 PRO A N 1
ATOM 1656 C CA . PRO A 1 225 ? 15.446 5.526 -27.288 1.00 92.50 225 PRO A CA 1
ATOM 1657 C C . PRO A 1 225 ? 15.167 4.093 -26.813 1.00 92.50 225 PRO A C 1
ATOM 1659 O O . PRO A 1 225 ? 16.034 3.422 -26.247 1.00 92.50 225 PRO A O 1
ATOM 1662 N N . CYS A 1 226 ? 13.944 3.622 -27.054 1.00 93.94 226 CYS A N 1
ATOM 1663 C CA . CYS A 1 226 ? 13.463 2.319 -26.587 1.00 93.94 226 CYS A CA 1
ATOM 1664 C C . CYS A 1 226 ? 13.979 1.118 -27.384 1.00 93.94 226 CYS A C 1
ATOM 1666 O O . CYS A 1 226 ? 13.744 -0.018 -26.984 1.00 93.94 226 CYS A O 1
ATOM 1668 N N . ASP A 1 227 ? 14.659 1.331 -28.504 1.00 95.38 227 ASP A N 1
ATOM 1669 C CA . ASP A 1 227 ? 15.355 0.280 -29.256 1.00 95.38 227 ASP A CA 1
ATOM 1670 C C . ASP A 1 227 ? 16.653 -0.179 -28.567 1.00 95.38 227 ASP A C 1
ATOM 1672 O O . ASP A 1 227 ? 17.167 -1.260 -28.858 1.00 95.38 227 ASP A O 1
ATOM 1676 N N . THR A 1 228 ? 17.156 0.605 -27.613 1.00 95.81 228 THR A N 1
ATOM 1677 C CA . THR A 1 228 ? 18.383 0.312 -26.874 1.00 95.81 228 THR A CA 1
ATOM 1678 C C . THR A 1 228 ? 18.131 -0.692 -25.750 1.00 95.81 228 THR A C 1
ATOM 1680 O O . THR A 1 228 ? 17.218 -0.526 -24.945 1.00 95.81 228 THR A O 1
ATOM 1683 N N . SER A 1 229 ? 18.987 -1.709 -25.631 1.00 97.38 229 SER A N 1
ATOM 1684 C CA . SER A 1 229 ? 18.930 -2.669 -24.523 1.00 97.38 229 SER A CA 1
ATOM 1685 C C . SER A 1 229 ? 19.696 -2.176 -23.294 1.00 97.38 229 SER A C 1
ATOM 1687 O O . SER A 1 229 ? 20.874 -1.837 -23.396 1.00 97.38 229 SER A O 1
ATOM 1689 N N . ARG A 1 230 ? 19.049 -2.173 -22.121 1.00 96.44 230 ARG A N 1
ATOM 1690 C CA . ARG A 1 230 ? 19.661 -1.825 -20.821 1.00 96.44 230 ARG A CA 1
ATOM 1691 C C . ARG A 1 230 ? 19.101 -2.702 -19.697 1.00 96.44 230 ARG A C 1
ATOM 1693 O O . ARG A 1 230 ? 17.995 -3.225 -19.851 1.00 96.44 230 ARG A O 1
ATOM 1700 N N . PRO A 1 231 ? 19.812 -2.879 -18.572 1.00 98.12 231 PRO A N 1
ATOM 1701 C CA . PRO A 1 231 ? 19.245 -3.581 -17.427 1.00 98.12 231 PRO A CA 1
ATOM 1702 C C . PRO A 1 231 ? 18.084 -2.786 -16.820 1.00 98.12 231 PRO A C 1
ATOM 1704 O O . PRO A 1 231 ? 18.004 -1.565 -16.978 1.00 98.12 231 PRO A O 1
ATOM 1707 N N . LEU A 1 232 ? 17.186 -3.473 -16.116 1.00 98.12 232 LEU A N 1
ATOM 1708 C CA . LEU A 1 232 ? 16.137 -2.837 -15.321 1.00 98.12 232 LEU A CA 1
ATOM 1709 C C . LEU A 1 232 ? 16.684 -2.552 -13.929 1.00 98.12 232 LEU A C 1
ATOM 1711 O O . LEU A 1 232 ? 17.340 -3.409 -13.342 1.00 98.12 232 LEU A O 1
ATOM 1715 N N . LEU A 1 233 ? 16.401 -1.377 -13.386 1.00 97.62 233 LEU A N 1
ATOM 1716 C CA . LEU A 1 233 ? 16.654 -1.089 -11.982 1.00 97.62 233 LEU A CA 1
ATOM 1717 C C . LEU A 1 233 ? 15.538 -1.702 -11.144 1.00 97.62 233 LEU A C 1
ATOM 1719 O O . LEU A 1 233 ? 14.362 -1.451 -11.415 1.00 97.62 233 LEU A O 1
ATOM 1723 N N . CYS A 1 234 ? 15.904 -2.488 -10.134 1.00 96.94 234 CYS A N 1
ATOM 1724 C CA . CYS A 1 234 ? 14.959 -3.213 -9.297 1.00 96.94 234 CYS A CA 1
ATOM 1725 C C . CYS A 1 234 ? 14.911 -2.654 -7.878 1.00 96.94 234 CYS A C 1
ATOM 1727 O O . CYS A 1 234 ? 15.944 -2.317 -7.289 1.00 96.94 234 CYS A O 1
ATOM 1729 N N . CYS A 1 235 ? 13.695 -2.560 -7.339 1.00 94.81 235 CYS A N 1
ATOM 1730 C CA . CYS A 1 235 ? 13.422 -2.030 -6.012 1.00 94.81 235 CYS A CA 1
ATOM 1731 C C . CYS A 1 235 ? 12.568 -3.016 -5.200 1.00 94.81 235 CYS A C 1
ATOM 1733 O O . CYS A 1 235 ? 11.549 -3.525 -5.689 1.00 94.81 235 CYS A O 1
ATOM 1735 N N . GLY A 1 236 ? 12.997 -3.292 -3.967 1.00 91.44 236 GLY A N 1
ATOM 1736 C CA . GLY A 1 236 ? 12.445 -4.300 -3.053 1.00 91.44 236 GLY A CA 1
ATOM 1737 C C . GLY A 1 236 ? 12.269 -3.780 -1.638 1.00 91.44 236 GLY A C 1
ATOM 1738 O O . GLY A 1 236 ? 12.968 -2.807 -1.267 1.00 91.44 236 GLY A O 1
#

Foldseek 3Di:
DDPDPPVCCVPPVVVVVVVVCVVVVVVPPDPDDDPDDPPPPDDADDPVPDPDDDDDDDQDADPVRDDDPDDDDDPWEAEDPDPDADPDDPVRDTHYYRYPWDQDVVVRDIPVVVCPDDHPDQFEFPFWQPWWAFLQRCVFQVSQQVSLCVRPPPKGQAEPSNPPVPNDQDKFFGHHPDQDFDQDPVVRGTAGECCVRSNHQAQSHWTWIWDADPVVRDIDIDTGHRVDIGTGTITD

Secondary structure (DSSP, 8-state):
-PPP-HHHIIIIIHHHHHHHHHHHHHHTS--PPPSS-TTTTPPPPPTTT-SS----SS---BTTB---SS----SS-EEES-SS--SS-TTS-SS-EEES--EEGGGTEEGGGGG-SS--SPPPEEEEEEEEE-TGGG-HHHHHHHHHHHHSTT-EEPBGGGGGT---SS-EE-B-----EEEETTTTEEEEBTHHHHT---TTSEEEEEEEETTTTEEEEEEEETTS-EEEEEE-

Mean predicted aligned error: 15.37 Å

Sequence (236 aa):
MKPFSSKIFIKAFLPVFSAIILVAGIAYAVWTEPTAIPPGDNVDAPINIGTTSQYKSGALGIGGALRGYSNAIFDGNVGIGTTTPTSPAPNGQGNNVDVNDVYIRSIGKWASELSGAGGSGLRKFVGPTPNSYNGAGVGGYAGGDAKCAVAYPGSRMCMSADFVSIKPTAIGWYNNFASWYYYNPVTSGYIGTDCRGWTSSASSAGGNWWYYDSSSGTSYPYLYPCDTSRPLLCCG

Solvent-accessible surface area (backbone atoms only — not comparable to full-atom values): 14059 Å² total; per-residue (Å²): 134,82,81,79,58,66,71,53,47,60,72,56,48,46,60,52,52,51,50,49,50,51,53,50,49,60,76,63,58,75,78,76,74,78,94,47,67,85,80,48,88,59,78,79,62,56,89,92,77,41,92,67,93,77,82,68,92,68,88,79,71,47,96,80,57,76,76,66,95,63,87,82,84,69,97,45,60,44,44,52,99,47,96,71,48,70,75,54,45,101,86,72,42,76,63,42,79,39,59,92,74,50,75,42,73,96,76,73,38,43,55,82,60,62,67,74,86,69,79,83,64,82,30,41,65,74,49,62,34,95,59,62,36,25,18,32,71,32,52,23,67,69,32,33,23,52,51,19,26,70,67,40,78,83,20,22,50,24,41,64,72,24,42,77,86,40,71,63,88,54,63,22,36,40,44,65,87,48,85,46,69,46,79,37,81,90,75,76,39,68,20,41,39,33,6,73,59,18,57,31,45,45,68,79,25,19,24,38,29,37,45,45,41,84,88,79,72,46,68,52,81,43,78,40,48,6,54,52,65,38,19,41,28,18,19,71

pLDDT: mean 81.72, std 13.17, range [46.53, 98.38]

Radius of gyration: 41.97 Å; Cα contacts (8 Å, |Δi|>4): 364; chains: 1; bounding box: 79×49×137 Å